Protein AF-A0A075MX26-F1 (afdb_monomer)

Organism: NCBI:txid1459636

Mean predicted aligned error: 3.66 Å

Nearest PDB structures (foldseek):
  8ccv-assembly1_B  TM=2.419E-01  e=9.059E-02  Escherichia coli
  3of4-assembly2_C-2  TM=2.433E-01  e=1.741E-01  Idiomarina loihiensis
  3x22-assembly1_B  TM=2.365E-01  e=1.839E-01  Escherichia coli K-12

Sequence (194 aa):
MPVLSDSYMGLFMPADIPSRITRFIAGQADFPYIKREETIGAFFIFGKDGGVHGDSEVGEARDLAKRTVEQAAKDIRMYASMPGRLDSAFTRENYTKRMLQIAVDSRGLKQEEINERVAGDPTILSDCFAQHVAFYKQEFYFEIFGPLKKYQLPPSLQQRMESRMILLGYNAKNARALPFANSLEAFFAWLKSH

pLDDT: mean 93.76, std 4.28, range [67.12, 98.12]

Structure (mmCIF, N/CA/C/O backbone):
data_AF-A0A075MX26-F1
#
_entry.id   AF-A0A075MX26-F1
#
loop_
_atom_site.group_PDB
_atom_site.id
_atom_site.type_symbol
_atom_site.label_atom_id
_atom_site.label_alt_id
_atom_site.label_comp_id
_atom_site.label_asym_id
_atom_site.label_entity_id
_atom_site.label_seq_id
_atom_site.pdbx_PDB_ins_code
_atom_site.Cartn_x
_atom_site.Cartn_y
_atom_site.Cartn_z
_atom_site.occupancy
_atom_site.B_iso_or_equiv
_atom_site.auth_seq_id
_atom_site.auth_comp_id
_atom_site.auth_asym_id
_atom_site.auth_atom_id
_atom_site.pdbx_PDB_model_num
ATOM 1 N N . MET A 1 1 ? -11.417 15.126 13.029 1.00 67.12 1 MET A N 1
ATOM 2 C CA . MET A 1 1 ? -10.625 15.221 11.783 1.00 67.12 1 MET A CA 1
ATOM 3 C C . MET A 1 1 ? -11.320 14.334 10.764 1.00 67.12 1 MET A C 1
ATOM 5 O O . MET A 1 1 ? -11.685 13.240 11.165 1.00 67.12 1 MET A O 1
ATOM 9 N N . PRO A 1 2 ? -11.599 14.786 9.528 1.00 82.19 2 PRO A N 1
ATOM 10 C CA . PRO A 1 2 ? -12.279 13.945 8.538 1.00 82.19 2 PRO A CA 1
ATOM 11 C C . PRO A 1 2 ? -11.562 12.604 8.332 1.00 82.19 2 PRO A C 1
ATOM 13 O O . PRO A 1 2 ? -10.329 12.588 8.275 1.00 82.19 2 PRO A O 1
ATOM 16 N N . VAL A 1 3 ? -12.310 11.509 8.145 1.00 80.38 3 VAL A N 1
ATOM 17 C CA . VAL A 1 3 ? -11.739 10.159 7.944 1.00 80.38 3 VAL A CA 1
ATOM 18 C C . VAL A 1 3 ? -10.726 10.149 6.796 1.00 80.38 3 VAL A C 1
ATOM 20 O O . VAL A 1 3 ? -9.671 9.531 6.903 1.00 80.38 3 VAL A O 1
ATOM 23 N N . LEU A 1 4 ? -11.000 10.900 5.722 1.00 82.38 4 LEU A N 1
ATOM 24 C CA . LEU A 1 4 ? -10.092 11.057 4.582 1.00 82.38 4 LEU A CA 1
ATOM 25 C C . LEU A 1 4 ? -8.725 11.631 4.987 1.00 82.38 4 LEU A C 1
ATOM 27 O O . LEU A 1 4 ? -7.697 11.095 4.589 1.00 82.38 4 LEU A O 1
ATOM 31 N N . SER A 1 5 ? -8.708 12.720 5.760 1.00 85.50 5 SER A N 1
ATOM 32 C CA . SER A 1 5 ? -7.459 13.333 6.238 1.00 85.50 5 SER A CA 1
ATOM 33 C C . SER A 1 5 ? -6.755 12.494 7.303 1.00 85.50 5 SER A C 1
ATOM 35 O O . SER A 1 5 ? -5.552 12.634 7.479 1.00 85.50 5 SER A O 1
ATOM 37 N N . ASP A 1 6 ? -7.498 11.612 7.973 1.00 89.25 6 ASP A N 1
ATOM 38 C CA . ASP A 1 6 ? -6.996 10.672 8.974 1.00 89.25 6 ASP A CA 1
ATOM 39 C C . ASP A 1 6 ? -6.783 9.260 8.392 1.00 89.25 6 ASP A C 1
ATOM 41 O O . ASP A 1 6 ? -6.941 8.238 9.066 1.00 89.25 6 ASP A O 1
ATOM 45 N N . SER A 1 7 ? -6.497 9.183 7.091 1.00 90.50 7 SER A N 1
ATOM 46 C CA . SER A 1 7 ? -6.230 7.929 6.391 1.00 90.50 7 SER A CA 1
ATOM 47 C C . SER A 1 7 ? -4.743 7.762 6.106 1.00 90.50 7 SER A C 1
ATOM 49 O O . SER A 1 7 ? -4.039 8.714 5.775 1.00 90.50 7 SER A O 1
ATOM 51 N N . TYR A 1 8 ? -4.257 6.528 6.194 1.00 93.38 8 TYR A N 1
ATOM 52 C CA . TYR A 1 8 ? -2.855 6.203 5.961 1.00 93.38 8 TYR A CA 1
ATOM 53 C C . TYR A 1 8 ? -2.710 4.912 5.167 1.00 93.38 8 TYR A C 1
ATOM 55 O O . TYR A 1 8 ? -3.283 3.889 5.534 1.00 93.38 8 TYR A O 1
ATOM 63 N N . MET A 1 9 ? -1.928 4.963 4.092 1.00 94.94 9 MET A N 1
ATOM 64 C CA . MET A 1 9 ? -1.631 3.819 3.236 1.00 94.94 9 MET A CA 1
ATOM 65 C C . MET A 1 9 ? -0.187 3.367 3.433 1.00 94.94 9 MET A C 1
ATOM 67 O O . MET A 1 9 ? 0.703 4.193 3.626 1.00 94.94 9 MET A O 1
ATOM 71 N N . GLY A 1 10 ? 0.051 2.066 3.300 1.00 96.31 10 GLY A N 1
ATOM 72 C CA . GLY A 1 10 ? 1.394 1.529 3.157 1.00 96.31 10 GLY A CA 1
ATOM 73 C C . GLY A 1 10 ? 1.425 0.179 2.448 1.00 96.31 10 GLY A C 1
ATOM 74 O O . GLY A 1 10 ? 0.390 -0.443 2.198 1.00 96.31 10 GLY A O 1
ATOM 75 N N . LEU A 1 11 ? 2.637 -0.291 2.160 1.00 97.00 11 LEU A N 1
ATOM 76 C CA . LEU A 1 11 ? 2.905 -1.692 1.856 1.00 97.00 11 LEU A CA 1
ATOM 77 C C . LEU A 1 11 ? 3.586 -2.317 3.072 1.00 97.00 11 LEU A C 1
ATOM 79 O O . LEU A 1 11 ? 4.524 -1.744 3.619 1.00 97.00 11 LEU A O 1
ATOM 83 N N . PHE A 1 12 ? 3.112 -3.484 3.493 1.00 95.25 12 PHE A N 1
ATOM 84 C CA . PHE A 1 12 ? 3.681 -4.229 4.621 1.00 95.25 12 PHE A CA 1
ATOM 85 C C . PHE A 1 12 ? 4.429 -5.490 4.176 1.00 95.25 12 PHE A C 1
ATOM 87 O O . PHE A 1 12 ? 5.122 -6.124 4.971 1.00 95.25 12 PHE A O 1
ATOM 94 N N . MET A 1 13 ? 4.300 -5.857 2.900 1.00 94.19 13 MET A N 1
ATOM 95 C CA . MET A 1 13 ? 5.010 -6.976 2.299 1.00 94.19 13 MET A CA 1
ATOM 96 C C . MET A 1 13 ? 5.422 -6.669 0.852 1.00 94.19 13 MET A C 1
ATOM 98 O O . MET A 1 13 ? 4.600 -6.117 0.114 1.00 94.19 13 MET A O 1
ATOM 102 N N . PRO A 1 14 ? 6.632 -7.086 0.428 1.00 94.94 14 PRO A N 1
ATOM 103 C CA . PRO A 1 14 ? 7.692 -7.668 1.266 1.00 94.94 14 PRO A CA 1
ATOM 104 C C . PRO A 1 14 ? 8.275 -6.633 2.253 1.00 94.94 14 PRO A C 1
ATOM 106 O O . PRO A 1 14 ? 8.190 -5.433 2.013 1.00 94.94 14 PRO A O 1
ATOM 109 N N . ALA A 1 15 ? 8.842 -7.073 3.382 1.00 92.94 15 ALA A N 1
ATOM 110 C CA . ALA A 1 15 ? 9.279 -6.164 4.457 1.00 92.94 15 ALA A CA 1
ATOM 111 C C . ALA A 1 15 ? 10.397 -5.192 4.028 1.00 92.94 15 ALA A C 1
ATOM 113 O O . ALA A 1 15 ? 10.507 -4.088 4.552 1.00 92.94 15 ALA A O 1
ATOM 114 N N . ASP A 1 16 ? 11.207 -5.581 3.044 1.00 94.69 16 ASP A N 1
ATOM 115 C CA . ASP A 1 16 ? 12.283 -4.768 2.482 1.00 94.69 16 ASP A CA 1
ATOM 116 C C . ASP A 1 16 ? 11.821 -3.865 1.324 1.00 94.69 16 ASP A C 1
ATOM 118 O O . ASP A 1 16 ? 12.657 -3.205 0.699 1.00 94.69 16 ASP A O 1
ATOM 122 N N . ILE A 1 17 ? 10.510 -3.778 1.046 1.00 95.44 17 ILE A N 1
ATOM 123 C CA . ILE A 1 17 ? 9.973 -2.983 -0.066 1.00 95.44 17 ILE A CA 1
ATOM 124 C C . ILE A 1 17 ? 10.417 -1.509 -0.066 1.00 95.44 17 ILE A C 1
ATOM 126 O O . ILE A 1 17 ? 10.761 -1.031 -1.153 1.00 95.44 17 ILE A O 1
ATOM 130 N N . PRO A 1 18 ? 10.539 -0.796 1.080 1.00 94.31 18 PRO A N 1
ATOM 131 C CA . PRO A 1 18 ? 11.016 0.586 1.072 1.00 94.31 18 PRO A CA 1
ATOM 132 C C . PRO A 1 18 ? 12.426 0.698 0.480 1.00 94.31 18 PRO A C 1
ATOM 134 O O . PRO A 1 18 ? 12.706 1.574 -0.336 1.00 94.31 18 PRO A O 1
ATOM 137 N N . SER A 1 19 ? 13.302 -0.251 0.826 1.00 95.06 19 SER A N 1
ATOM 138 C CA . SER A 1 19 ? 14.678 -0.301 0.323 1.00 95.06 19 SER A CA 1
ATOM 139 C C . SER A 1 19 ? 14.748 -0.663 -1.162 1.00 95.06 19 SER A C 1
ATOM 141 O O . SER A 1 19 ? 15.605 -0.165 -1.890 1.00 95.06 19 SER A O 1
ATOM 143 N N . ARG A 1 20 ? 13.832 -1.508 -1.651 1.00 96.50 20 ARG A N 1
ATOM 144 C CA . ARG A 1 20 ? 13.774 -1.863 -3.074 1.00 96.50 20 ARG A CA 1
ATOM 145 C C . ARG A 1 20 ? 13.340 -0.673 -3.921 1.00 96.50 20 ARG A C 1
ATOM 147 O O . ARG A 1 20 ? 13.946 -0.432 -4.962 1.00 96.50 20 ARG A O 1
ATOM 154 N N . ILE A 1 21 ? 12.354 0.095 -3.451 1.00 96.44 21 ILE A N 1
ATOM 155 C CA . ILE A 1 21 ? 11.885 1.318 -4.115 1.00 96.44 21 ILE A CA 1
ATOM 156 C C . ILE A 1 21 ? 13.026 2.334 -4.227 1.00 96.44 21 ILE A C 1
ATOM 158 O O . ILE A 1 21 ? 13.304 2.819 -5.323 1.00 96.44 21 ILE A O 1
ATOM 162 N N . THR A 1 22 ? 13.732 2.621 -3.129 1.00 94.75 22 THR A N 1
ATOM 163 C CA . THR A 1 22 ? 14.832 3.602 -3.147 1.00 94.75 22 THR A CA 1
ATOM 164 C C . THR A 1 22 ? 15.980 3.161 -4.055 1.00 94.75 22 THR A C 1
ATOM 166 O O . THR A 1 22 ? 16.462 3.958 -4.862 1.00 94.75 22 THR A O 1
ATOM 169 N N . ARG A 1 23 ? 16.370 1.880 -4.016 1.00 95.81 23 ARG A N 1
ATOM 170 C CA . ARG A 1 23 ? 17.388 1.315 -4.921 1.00 95.81 23 ARG A CA 1
ATOM 171 C C . ARG A 1 23 ? 16.968 1.368 -6.389 1.00 95.81 23 ARG A C 1
ATOM 173 O O . ARG A 1 23 ? 17.792 1.683 -7.244 1.00 95.81 23 ARG A O 1
ATOM 180 N N . PHE A 1 24 ? 15.705 1.076 -6.691 1.00 96.69 24 PHE A N 1
ATOM 181 C CA . PHE A 1 24 ? 15.176 1.144 -8.052 1.00 96.69 24 PHE A CA 1
ATOM 182 C C . PHE A 1 24 ? 15.222 2.574 -8.609 1.00 96.69 24 PHE A C 1
ATOM 184 O O . PHE A 1 24 ? 15.702 2.781 -9.728 1.00 96.69 24 PHE A O 1
ATOM 191 N N . ILE A 1 25 ? 14.802 3.563 -7.811 1.00 95.25 25 ILE A N 1
ATOM 192 C CA . ILE A 1 25 ? 14.877 4.987 -8.174 1.00 95.25 25 ILE A CA 1
ATOM 193 C C . ILE A 1 25 ? 16.331 5.409 -8.413 1.00 95.25 25 ILE A C 1
ATOM 195 O O . ILE A 1 25 ? 16.623 6.064 -9.410 1.00 95.25 25 ILE A O 1
ATOM 199 N N . ALA A 1 26 ? 17.257 4.962 -7.560 1.00 94.19 26 ALA A N 1
ATOM 200 C CA . ALA A 1 26 ? 18.689 5.234 -7.686 1.00 94.19 26 ALA A CA 1
ATOM 201 C C . ALA A 1 26 ? 19.378 4.514 -8.867 1.00 94.19 26 ALA A C 1
ATOM 203 O O . ALA A 1 26 ? 20.591 4.638 -9.030 1.00 94.19 26 ALA A O 1
ATOM 204 N N . GLY A 1 27 ? 18.647 3.731 -9.672 1.00 95.31 27 GLY A N 1
ATOM 205 C CA . GLY A 1 27 ? 19.211 2.974 -10.796 1.00 95.31 27 GLY A CA 1
ATOM 206 C C . GLY A 1 27 ? 20.040 1.754 -10.377 1.00 95.31 27 GLY A C 1
ATOM 207 O O . GLY A 1 27 ? 20.786 1.213 -11.183 1.00 95.31 27 GLY A O 1
ATOM 208 N N . GLN A 1 28 ? 19.915 1.311 -9.124 1.00 96.62 28 GLN A N 1
ATOM 209 C CA . GLN A 1 28 ? 20.636 0.161 -8.558 1.00 96.62 28 GLN A CA 1
ATOM 210 C C . GLN A 1 28 ? 19.839 -1.151 -8.644 1.00 96.62 28 GLN A C 1
ATOM 212 O O . GLN A 1 28 ? 20.279 -2.190 -8.142 1.00 96.62 28 GLN A O 1
ATOM 217 N N . ALA A 1 29 ? 18.636 -1.088 -9.209 1.00 95.31 29 ALA A N 1
ATOM 218 C CA . ALA A 1 29 ? 17.770 -2.218 -9.496 1.00 95.31 29 ALA A CA 1
ATOM 219 C C . ALA A 1 29 ? 16.932 -1.914 -10.743 1.00 95.31 29 ALA A C 1
ATOM 221 O O . ALA A 1 29 ? 16.677 -0.747 -11.070 1.00 95.31 29 ALA A O 1
ATOM 222 N N . ASP A 1 30 ? 16.474 -2.976 -11.396 1.00 95.62 30 ASP A N 1
ATOM 223 C CA . ASP A 1 30 ? 15.596 -2.916 -12.557 1.00 95.62 30 ASP A CA 1
ATOM 224 C C . ASP A 1 30 ? 14.199 -3.432 -12.237 1.00 95.62 30 ASP A C 1
ATOM 226 O O . ASP A 1 30 ? 13.982 -4.173 -11.279 1.00 95.62 30 ASP A O 1
ATOM 230 N N . PHE A 1 31 ? 13.240 -2.997 -13.045 1.00 94.06 31 PHE A N 1
ATOM 231 C CA . PHE A 1 31 ? 11.880 -3.487 -12.998 1.00 94.06 31 PHE A CA 1
ATOM 232 C C . PHE A 1 31 ? 11.777 -4.829 -13.752 1.00 94.06 31 PHE A C 1
ATOM 234 O O . PHE A 1 31 ? 12.322 -4.944 -14.852 1.00 94.06 31 PHE A O 1
ATOM 241 N N . PRO A 1 32 ? 11.047 -5.823 -13.216 1.00 95.00 32 PRO A N 1
ATOM 242 C CA . PRO A 1 32 ? 10.406 -5.830 -11.900 1.00 95.00 32 PRO A CA 1
ATOM 243 C C . PRO A 1 32 ? 11.413 -6.110 -10.767 1.00 95.00 32 PRO A C 1
ATOM 245 O O . PRO A 1 32 ? 12.195 -7.055 -10.827 1.00 95.00 32 PRO A O 1
ATOM 248 N N . TYR A 1 33 ? 11.345 -5.331 -9.683 1.00 95.38 33 TYR A N 1
ATOM 249 C CA . TYR A 1 33 ? 12.168 -5.527 -8.473 1.00 95.38 33 TYR A CA 1
ATOM 250 C C . TYR A 1 33 ? 11.442 -6.327 -7.369 1.00 95.38 33 TYR A C 1
ATOM 252 O O . TYR A 1 33 ? 11.978 -6.541 -6.278 1.00 95.38 33 TYR A O 1
ATOM 260 N N . ILE A 1 34 ? 10.219 -6.784 -7.648 1.00 96.88 34 ILE A N 1
ATOM 261 C CA . ILE A 1 34 ? 9.470 -7.773 -6.864 1.00 96.88 34 ILE A CA 1
ATOM 262 C C . ILE A 1 34 ? 9.298 -9.005 -7.755 1.00 96.88 34 ILE A C 1
ATOM 264 O O . ILE A 1 34 ? 8.938 -8.881 -8.929 1.00 96.88 34 ILE A O 1
ATOM 268 N N . LYS A 1 35 ? 9.585 -10.194 -7.233 1.00 96.69 35 LYS A N 1
ATOM 269 C CA . LYS A 1 35 ? 9.491 -11.445 -7.991 1.00 96.69 35 LYS A CA 1
ATOM 270 C C . LYS A 1 35 ? 8.051 -11.936 -8.070 1.00 96.69 35 LYS A C 1
ATOM 272 O O . LYS A 1 35 ? 7.226 -11.631 -7.213 1.00 96.69 35 LYS A O 1
ATOM 277 N N . ARG A 1 36 ? 7.752 -12.742 -9.088 1.00 96.38 36 ARG A N 1
ATOM 278 C CA . ARG A 1 36 ? 6.399 -13.244 -9.375 1.00 96.38 36 ARG A CA 1
ATOM 279 C C . ARG A 1 36 ? 5.771 -13.988 -8.194 1.00 96.38 36 ARG A C 1
ATOM 281 O O . ARG A 1 36 ? 4.575 -13.867 -7.952 1.00 96.38 36 ARG A O 1
ATOM 288 N N . GLU A 1 37 ? 6.570 -14.790 -7.509 1.00 94.94 37 GLU A N 1
ATOM 289 C CA . GLU A 1 37 ? 6.180 -15.638 -6.386 1.00 94.94 37 GLU A CA 1
ATOM 290 C C . GLU A 1 37 ? 6.013 -14.873 -5.065 1.00 94.94 37 GLU A C 1
ATOM 292 O O . GLU A 1 37 ? 5.455 -15.415 -4.112 1.00 94.94 37 GLU A O 1
ATOM 297 N N . GLU A 1 38 ? 6.474 -13.621 -4.992 1.00 96.19 38 GLU A N 1
ATOM 298 C CA . GLU A 1 38 ? 6.350 -12.818 -3.781 1.00 96.19 38 GLU A CA 1
ATOM 299 C C . GLU A 1 38 ? 4.908 -12.319 -3.605 1.00 96.19 38 GLU A C 1
ATOM 301 O O . GLU A 1 38 ? 4.272 -11.786 -4.522 1.00 96.19 38 GLU A O 1
ATOM 306 N N . THR A 1 39 ? 4.389 -12.480 -2.386 1.00 95.69 39 THR A N 1
ATOM 307 C CA . THR A 1 39 ? 3.128 -11.859 -1.974 1.00 95.69 39 THR A CA 1
ATOM 308 C C . THR A 1 39 ? 3.381 -10.391 -1.657 1.00 95.69 39 THR A C 1
ATOM 310 O O . THR A 1 39 ? 4.219 -10.077 -0.810 1.00 95.69 39 THR A O 1
ATOM 313 N N . ILE A 1 40 ? 2.635 -9.500 -2.305 1.00 97.06 40 ILE A N 1
ATOM 314 C CA . ILE A 1 40 ? 2.595 -8.082 -1.967 1.00 97.06 40 ILE A CA 1
ATOM 315 C C . ILE A 1 40 ? 1.358 -7.815 -1.111 1.00 97.06 40 ILE A C 1
ATOM 317 O O . ILE A 1 40 ? 0.256 -8.274 -1.421 1.00 97.06 40 ILE A O 1
ATOM 321 N N . GLY A 1 41 ? 1.559 -7.089 -0.019 1.00 97.25 41 GLY A N 1
ATOM 322 C CA . GLY A 1 41 ? 0.510 -6.736 0.926 1.00 97.25 41 GLY A CA 1
ATOM 323 C C . GLY A 1 41 ? 0.412 -5.225 1.040 1.00 97.25 41 GLY A C 1
ATOM 324 O O . GLY A 1 41 ? 1.363 -4.582 1.488 1.00 97.25 41 GLY A O 1
ATOM 325 N N . ALA A 1 42 ? -0.733 -4.669 0.653 1.00 97.88 42 ALA A N 1
ATOM 326 C CA . ALA A 1 42 ? -1.074 -3.263 0.827 1.00 97.88 42 ALA A CA 1
ATOM 327 C C . ALA A 1 42 ? -2.078 -3.094 1.965 1.00 97.88 42 ALA A C 1
ATOM 329 O O . ALA A 1 42 ? -2.953 -3.938 2.162 1.00 97.88 42 ALA A O 1
ATOM 330 N N . PHE A 1 43 ? -1.983 -1.989 2.694 1.00 97.44 43 PHE A N 1
ATOM 331 C CA . PHE A 1 43 ? -2.956 -1.633 3.716 1.00 97.44 43 PHE A CA 1
ATOM 332 C C . PHE A 1 43 ? -3.389 -0.178 3.579 1.00 97.44 43 PHE A C 1
ATOM 334 O O . PHE A 1 43 ? -2.612 0.682 3.166 1.00 97.44 43 PHE A O 1
ATOM 341 N N . PHE A 1 44 ? -4.619 0.091 4.004 1.00 97.06 44 PHE A N 1
ATOM 342 C CA . PHE A 1 44 ? -5.144 1.424 4.256 1.00 97.06 44 PHE A CA 1
ATOM 343 C C . PHE A 1 44 ? -5.781 1.414 5.639 1.00 97.06 44 PHE A C 1
ATOM 345 O O . PHE A 1 44 ? -6.678 0.614 5.895 1.00 97.06 44 PHE A O 1
ATOM 352 N N . ILE A 1 45 ? -5.310 2.275 6.529 1.00 96.44 45 ILE A N 1
ATOM 353 C CA . ILE A 1 45 ? -5.906 2.523 7.838 1.00 96.44 45 ILE A CA 1
ATOM 354 C C . ILE A 1 45 ? -6.772 3.769 7.709 1.00 96.44 45 ILE A C 1
ATOM 356 O O . ILE A 1 45 ? -6.283 4.803 7.262 1.00 96.44 45 ILE A O 1
ATOM 360 N N . PHE A 1 46 ? -8.027 3.670 8.131 1.00 96.62 46 PHE A N 1
ATOM 361 C CA . PHE A 1 46 ? -8.952 4.791 8.266 1.00 96.62 46 PHE A CA 1
ATOM 362 C C . PHE A 1 46 ? -9.118 5.116 9.753 1.00 96.62 46 PHE A C 1
ATOM 364 O O . PHE A 1 46 ? -9.292 4.198 10.566 1.00 96.62 46 PHE A O 1
ATOM 371 N N . GLY A 1 47 ? -9.055 6.403 10.102 1.00 93.44 47 GLY A N 1
ATOM 372 C CA . GLY A 1 47 ? -9.085 6.854 11.494 1.00 93.44 47 GLY A CA 1
ATOM 373 C C . GLY A 1 47 ? -7.752 6.628 12.217 1.00 93.44 47 GLY A C 1
ATOM 374 O O . GLY A 1 47 ? -7.740 6.164 13.357 1.00 93.44 47 GLY A O 1
ATOM 375 N N . LYS A 1 48 ? -6.615 6.826 11.537 1.00 89.56 48 LYS A N 1
ATOM 376 C CA . LYS A 1 48 ? -5.275 6.501 12.050 1.00 89.56 48 LYS A CA 1
ATOM 377 C C . LYS A 1 48 ? -5.003 7.124 13.421 1.00 89.56 48 LYS A C 1
ATOM 379 O O . LYS A 1 48 ? -4.503 6.414 14.296 1.00 89.56 48 LYS A O 1
ATO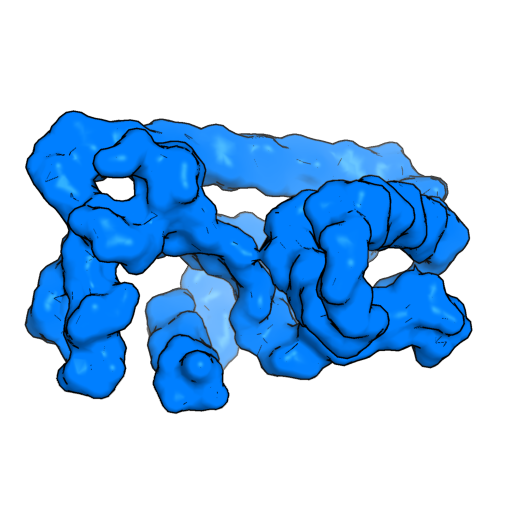M 384 N N . ASP A 1 49 ? -5.326 8.389 13.613 1.00 89.12 49 ASP A N 1
ATOM 385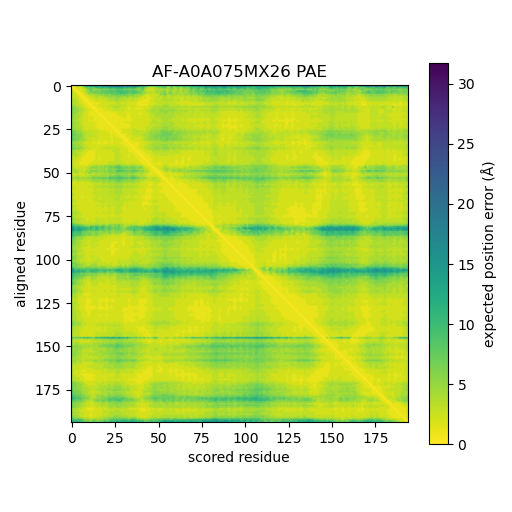 C CA . ASP A 1 49 ? -5.068 9.128 14.843 1.00 89.12 49 ASP A CA 1
ATOM 386 C C . ASP A 1 49 ? -6.327 9.199 15.719 1.00 89.12 49 ASP A C 1
ATOM 388 O O . ASP A 1 49 ? -6.236 9.029 16.936 1.00 89.12 49 ASP A O 1
ATOM 392 N N . GLY A 1 50 ? -7.499 9.405 15.110 1.00 87.62 50 GLY A N 1
ATOM 393 C CA . GLY A 1 50 ? -8.766 9.652 15.803 1.00 87.62 50 GLY A CA 1
ATOM 394 C C . GLY A 1 50 ? -9.679 8.440 15.996 1.00 87.62 50 GLY A C 1
ATOM 395 O O . GLY A 1 50 ? -10.632 8.542 16.759 1.00 87.62 50 GLY A O 1
ATOM 396 N N . GLY A 1 51 ? -9.401 7.309 15.345 1.00 92.44 51 GLY A N 1
ATOM 397 C CA . GLY A 1 51 ? -10.339 6.187 15.255 1.00 92.44 51 GLY A CA 1
ATOM 398 C C . GLY A 1 51 ? -11.503 6.461 14.293 1.00 92.44 51 GLY A C 1
ATOM 399 O O . GLY A 1 51 ? -11.576 7.506 13.655 1.00 92.44 51 GLY A O 1
ATOM 400 N N . VAL A 1 52 ? -12.393 5.479 14.154 1.00 94.81 52 VAL A N 1
ATOM 401 C CA . VAL A 1 52 ? -13.641 5.558 13.384 1.00 94.81 52 VAL A CA 1
ATOM 402 C C . VAL A 1 52 ? -14.795 5.212 14.321 1.00 94.81 52 VAL A C 1
ATOM 404 O O . VAL A 1 52 ? -14.889 4.087 14.827 1.00 94.81 52 VAL A O 1
ATOM 407 N N . HIS A 1 53 ? -15.680 6.176 14.551 1.00 93.81 53 HIS A N 1
ATOM 408 C CA . HIS A 1 53 ? -16.715 6.128 15.572 1.00 93.81 53 HIS A CA 1
ATOM 409 C C . HIS A 1 53 ? -18.103 6.473 15.014 1.00 93.81 53 HIS A C 1
ATOM 411 O O . HIS A 1 53 ? -18.319 7.488 14.358 1.00 93.81 53 HIS A O 1
ATOM 417 N N . GLY A 1 54 ? -19.086 5.631 15.344 1.00 93.00 54 GLY A N 1
ATOM 418 C CA . GLY A 1 54 ? -20.475 5.816 14.919 1.00 93.00 54 GLY A CA 1
ATOM 419 C C . GLY A 1 54 ? -20.720 5.518 13.436 1.00 93.00 54 GLY A C 1
ATOM 420 O O . GLY A 1 54 ? -19.800 5.338 12.641 1.00 93.00 54 GLY A O 1
ATOM 421 N N . ASP A 1 55 ? -21.996 5.446 13.059 1.00 94.38 55 ASP A N 1
ATOM 422 C CA . ASP A 1 55 ? -22.395 4.955 11.733 1.00 94.38 55 ASP A CA 1
ATOM 423 C C . ASP A 1 55 ? -21.972 5.884 10.585 1.00 94.38 55 ASP A C 1
ATOM 425 O O . ASP A 1 55 ? -21.681 5.406 9.489 1.00 94.38 55 ASP A O 1
ATOM 429 N N . SER A 1 56 ? -21.888 7.196 10.836 1.00 93.81 56 SER A N 1
ATOM 430 C CA . SER A 1 56 ? -21.474 8.181 9.826 1.00 93.81 56 SER A CA 1
ATOM 431 C C . SER A 1 56 ? -20.020 7.978 9.401 1.00 93.81 56 SER A C 1
ATOM 433 O O . SER A 1 56 ? -19.749 7.803 8.215 1.00 93.81 56 SER A O 1
ATOM 435 N N . GLU A 1 57 ? -19.084 7.932 10.355 1.00 95.50 57 GLU A N 1
ATOM 436 C CA . GLU A 1 57 ? -17.658 7.756 10.046 1.00 95.50 57 GLU A CA 1
ATOM 437 C C . GLU A 1 57 ? -17.380 6.363 9.462 1.00 95.50 57 GLU A C 1
ATOM 439 O O . GLU A 1 57 ? -16.553 6.213 8.562 1.00 95.50 57 GLU A O 1
ATOM 444 N N . VAL A 1 58 ? -18.120 5.339 9.909 1.00 96.88 58 VAL A N 1
ATOM 445 C CA . VAL A 1 58 ? -18.065 3.994 9.313 1.00 96.88 58 VAL A CA 1
ATOM 446 C C . VAL A 1 58 ? -18.531 4.011 7.856 1.00 96.88 58 VAL A C 1
ATOM 448 O O . VAL A 1 58 ? -17.916 3.357 7.010 1.00 96.88 58 VAL A O 1
ATOM 451 N N . GLY A 1 59 ? -19.600 4.749 7.548 1.00 96.50 59 GLY A N 1
ATOM 452 C CA . GLY A 1 59 ? -20.073 4.959 6.181 1.00 96.50 59 GLY A CA 1
ATOM 453 C C . GLY A 1 59 ? -19.011 5.630 5.310 1.00 96.50 59 GLY A C 1
ATOM 454 O O . GLY A 1 59 ? -18.655 5.102 4.257 1.00 96.50 59 GLY A O 1
ATOM 455 N N . GLU A 1 60 ? -18.424 6.726 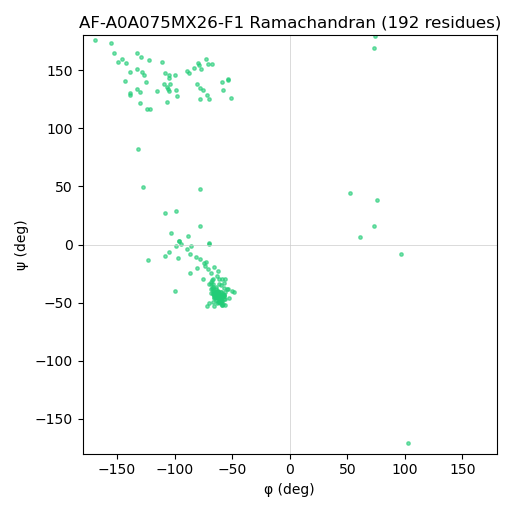5.795 1.00 95.62 60 GLU A N 1
ATOM 456 C CA . GLU A 1 60 ? -17.352 7.446 5.098 1.00 95.62 60 GLU A CA 1
ATOM 457 C C . GLU A 1 60 ? -16.127 6.561 4.829 1.00 95.62 60 GLU A C 1
ATOM 459 O O . GLU A 1 60 ? -15.608 6.540 3.709 1.00 95.62 60 GLU A O 1
ATOM 464 N N . ALA A 1 61 ? -15.682 5.790 5.826 1.00 96.88 61 ALA A N 1
ATOM 465 C CA . ALA A 1 61 ? -14.561 4.863 5.691 1.00 96.88 61 ALA A CA 1
ATOM 466 C C . ALA A 1 61 ? -14.844 3.764 4.653 1.00 96.88 61 ALA A C 1
ATOM 468 O O . ALA A 1 61 ? -13.970 3.424 3.853 1.00 96.88 61 ALA A O 1
ATOM 469 N N . ARG A 1 62 ? -16.070 3.223 4.617 1.00 97.25 62 ARG A N 1
ATOM 470 C CA . ARG A 1 62 ? -16.483 2.224 3.614 1.00 97.25 62 ARG A CA 1
ATOM 471 C C . ARG A 1 62 ? -16.512 2.799 2.206 1.00 97.25 62 ARG A C 1
ATOM 473 O O . ARG A 1 62 ? -16.031 2.148 1.279 1.00 97.25 62 ARG A O 1
ATOM 480 N N . ASP A 1 63 ? -17.036 4.006 2.047 1.00 96.81 63 ASP A N 1
ATOM 481 C CA . ASP A 1 63 ? -17.084 4.683 0.754 1.00 96.81 63 ASP A CA 1
ATOM 482 C C . ASP A 1 63 ? -15.680 5.007 0.238 1.00 96.81 63 ASP A C 1
ATOM 484 O O . ASP A 1 63 ? -15.391 4.822 -0.948 1.00 96.81 63 ASP A O 1
ATOM 488 N N . LEU A 1 64 ? -14.784 5.446 1.128 1.00 95.88 64 LEU A N 1
ATOM 489 C CA . LEU A 1 64 ? -13.370 5.630 0.808 1.00 95.88 64 LEU A CA 1
ATOM 490 C C . LEU A 1 64 ? -12.722 4.314 0.389 1.00 95.88 64 LEU A C 1
ATOM 492 O O . LEU A 1 64 ? -12.118 4.259 -0.679 1.00 95.88 64 LEU A O 1
ATOM 496 N N . ALA A 1 65 ? -12.904 3.247 1.166 1.00 97.38 65 ALA A N 1
ATOM 497 C CA . ALA A 1 65 ? -12.371 1.933 0.833 1.00 97.38 65 ALA A CA 1
ATOM 498 C C . ALA A 1 65 ? -12.868 1.439 -0.533 1.00 97.38 65 ALA A C 1
ATOM 500 O O . ALA A 1 65 ? -12.071 0.964 -1.340 1.00 97.38 65 ALA A O 1
ATOM 501 N N . LYS A 1 66 ? -14.161 1.603 -0.838 1.00 97.81 66 LYS A N 1
ATOM 502 C CA . LYS A 1 66 ? -14.731 1.229 -2.138 1.00 97.81 66 LYS A CA 1
ATOM 503 C C . LYS A 1 66 ? -14.067 1.992 -3.285 1.00 97.81 66 LYS A C 1
ATOM 505 O O . LYS A 1 66 ? -13.625 1.364 -4.246 1.00 97.81 66 LYS A O 1
ATOM 510 N N . ARG A 1 67 ? -13.933 3.317 -3.162 1.00 97.00 67 ARG A N 1
ATOM 511 C CA . ARG A 1 67 ? -13.236 4.143 -4.164 1.00 97.00 67 ARG A CA 1
ATOM 512 C C . ARG A 1 67 ? -11.778 3.720 -4.338 1.00 97.00 67 ARG A C 1
ATOM 514 O O . ARG A 1 67 ? -11.309 3.637 -5.468 1.00 97.00 67 ARG A O 1
ATOM 521 N N . THR A 1 68 ? -11.083 3.403 -3.247 1.00 96.25 68 THR A N 1
ATOM 522 C CA . THR A 1 68 ? -9.703 2.899 -3.283 1.00 96.25 68 THR A CA 1
ATOM 523 C C . THR A 1 68 ? -9.595 1.597 -4.076 1.00 96.25 68 THR A C 1
ATOM 525 O O . THR A 1 68 ? -8.723 1.475 -4.934 1.00 96.25 68 THR A O 1
ATOM 528 N N . VAL A 1 69 ? -10.501 0.638 -3.850 1.00 98.00 69 VAL A N 1
ATOM 529 C CA . VAL A 1 69 ? -10.525 -0.632 -4.598 1.00 98.00 69 VAL A CA 1
ATOM 530 C C . VAL A 1 69 ? -10.815 -0.400 -6.082 1.00 98.00 69 VAL A C 1
ATOM 532 O O . VAL A 1 69 ? -10.145 -0.973 -6.943 1.00 98.00 69 VAL A O 1
ATOM 535 N N . GLU A 1 70 ? -11.794 0.449 -6.398 1.00 98.12 70 GLU A N 1
ATOM 536 C CA . GLU A 1 70 ? -12.148 0.793 -7.780 1.00 98.12 70 GLU A CA 1
ATOM 537 C C . GLU A 1 70 ? -10.978 1.450 -8.520 1.00 98.12 70 GLU A C 1
ATOM 539 O O . GLU A 1 70 ? -10.698 1.096 -9.671 1.00 98.12 70 GLU A O 1
ATOM 544 N N . GLN A 1 71 ? -10.272 2.361 -7.847 1.00 97.31 71 GLN A N 1
ATOM 545 C CA . GLN A 1 71 ? -9.104 3.047 -8.383 1.00 97.31 71 GLN A CA 1
ATOM 546 C C . GLN A 1 71 ? -7.940 2.072 -8.609 1.00 97.31 71 GLN A C 1
ATOM 548 O O . GLN A 1 71 ? -7.442 1.989 -9.729 1.00 97.31 71 GLN A O 1
ATOM 553 N N . ALA A 1 72 ? -7.594 1.236 -7.625 1.00 97.44 72 ALA A N 1
ATOM 554 C CA . ALA A 1 72 ? -6.550 0.220 -7.782 1.00 97.44 72 ALA A CA 1
ATOM 555 C C . ALA A 1 72 ? -6.847 -0.733 -8.955 1.00 97.44 72 ALA A C 1
ATOM 557 O O . ALA A 1 72 ? -5.983 -1.006 -9.789 1.00 97.44 72 ALA A O 1
ATOM 558 N N . ALA A 1 73 ? -8.096 -1.194 -9.081 1.00 97.88 73 ALA A N 1
ATOM 559 C CA . ALA A 1 73 ? -8.509 -2.050 -10.188 1.00 97.88 73 ALA A CA 1
ATOM 560 C C . ALA A 1 73 ? -8.412 -1.343 -11.551 1.00 97.88 73 ALA A C 1
ATOM 562 O O . ALA A 1 73 ? -8.085 -1.973 -12.561 1.00 97.88 73 ALA A O 1
ATOM 563 N N . LYS A 1 74 ? -8.716 -0.041 -11.603 1.00 97.75 74 LYS A N 1
ATOM 564 C CA . LYS A 1 74 ? -8.565 0.781 -12.808 1.00 97.75 74 LYS A CA 1
ATOM 565 C C . LYS A 1 74 ? -7.095 0.924 -13.199 1.00 97.75 74 LYS A C 1
ATOM 567 O O . LYS A 1 74 ? -6.784 0.732 -14.373 1.00 97.75 74 LYS A O 1
ATOM 572 N N . ASP A 1 75 ? -6.217 1.190 -12.240 1.00 96.69 75 ASP A N 1
ATOM 573 C CA . ASP A 1 75 ? -4.785 1.376 -12.486 1.00 96.69 75 ASP A CA 1
ATOM 574 C C . ASP A 1 75 ? -4.122 0.078 -12.953 1.00 96.69 75 ASP A C 1
ATOM 576 O O . ASP A 1 75 ? -3.411 0.076 -13.957 1.00 96.69 75 ASP A O 1
ATOM 580 N N . ILE A 1 76 ? -4.457 -1.059 -12.332 1.00 97.38 76 ILE A N 1
ATOM 581 C CA . ILE A 1 76 ? -4.000 -2.386 -12.777 1.00 97.38 76 ILE A CA 1
ATOM 582 C C . ILE A 1 76 ? -4.403 -2.643 -14.234 1.00 97.38 76 ILE A C 1
ATOM 584 O O . ILE A 1 76 ? -3.573 -3.056 -15.046 1.00 97.38 76 ILE A O 1
ATOM 588 N N . ARG A 1 77 ? -5.666 -2.373 -14.601 1.00 96.69 77 ARG A N 1
ATOM 589 C CA . ARG A 1 77 ? -6.135 -2.534 -15.989 1.00 96.69 77 ARG A CA 1
ATOM 590 C C . ARG A 1 77 ? -5.410 -1.600 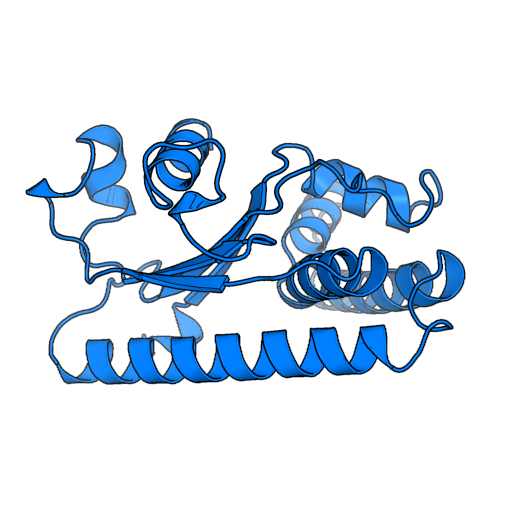-16.952 1.00 96.69 77 ARG A C 1
ATOM 592 O O . ARG A 1 77 ? -5.055 -2.027 -18.049 1.00 96.69 77 ARG A O 1
ATOM 599 N N . MET A 1 78 ? -5.182 -0.350 -16.550 1.00 95.44 78 MET A N 1
ATOM 600 C CA . MET A 1 78 ? -4.438 0.621 -17.349 1.00 95.44 78 MET A CA 1
ATOM 601 C C . MET A 1 78 ? -3.027 0.101 -17.645 1.00 95.44 78 MET A C 1
ATOM 603 O O . MET A 1 78 ? -2.652 0.018 -18.815 1.00 95.44 78 MET A O 1
ATOM 607 N N . TYR A 1 79 ? -2.278 -0.311 -16.619 1.00 95.62 79 TYR A N 1
ATOM 608 C CA . TYR A 1 79 ? -0.932 -0.859 -16.785 1.00 95.62 79 TYR A CA 1
ATOM 609 C C . TYR A 1 79 ? -0.925 -2.136 -17.634 1.00 95.62 79 TYR A C 1
ATOM 611 O O . TYR A 1 79 ? -0.137 -2.246 -18.570 1.00 95.62 79 TYR A O 1
ATOM 619 N N . ALA A 1 80 ? -1.855 -3.064 -17.390 1.00 93.88 80 ALA A N 1
ATOM 620 C CA . ALA A 1 80 ? -1.961 -4.302 -18.164 1.00 93.88 80 ALA A CA 1
ATOM 621 C C . ALA A 1 80 ? -2.254 -4.054 -19.658 1.00 93.88 80 ALA A C 1
ATOM 623 O O . ALA A 1 80 ? -1.837 -4.841 -20.508 1.00 93.88 80 ALA A O 1
ATOM 624 N N . SER A 1 81 ? -2.955 -2.961 -19.986 1.00 93.38 81 SER A N 1
ATOM 625 C CA . SER A 1 81 ? -3.275 -2.570 -21.366 1.00 93.38 81 SER A CA 1
ATOM 626 C C . SER A 1 81 ? -2.145 -1.832 -22.097 1.00 93.38 81 SER A C 1
ATOM 628 O O . SER A 1 81 ? -2.225 -1.651 -23.310 1.00 93.38 81 SER A O 1
ATOM 630 N N . MET A 1 82 ? -1.090 -1.411 -21.389 1.00 91.75 82 MET A N 1
ATOM 631 C CA . MET A 1 82 ? 0.003 -0.606 -21.942 1.00 91.75 82 MET A CA 1
ATOM 632 C C . MET A 1 82 ? 1.370 -1.192 -21.550 1.00 91.75 82 MET A C 1
ATOM 634 O O . MET A 1 82 ? 2.000 -0.690 -20.622 1.00 91.75 82 MET A O 1
ATOM 638 N N . PRO A 1 83 ? 1.881 -2.214 -22.264 1.00 79.50 83 PRO A N 1
ATOM 639 C CA . PRO A 1 83 ? 3.142 -2.876 -21.909 1.00 79.50 83 PRO A CA 1
ATOM 640 C C . PRO A 1 83 ? 4.355 -1.937 -21.821 1.00 79.50 83 PRO A C 1
ATOM 642 O O . PRO A 1 83 ? 5.205 -2.131 -20.963 1.00 79.50 83 PRO A O 1
ATOM 645 N N . GLY A 1 84 ? 4.405 -0.876 -22.637 1.00 82.69 84 GLY A N 1
ATOM 646 C CA . GLY A 1 84 ? 5.456 0.156 -22.562 1.00 82.69 84 GLY A CA 1
ATOM 647 C C . GLY A 1 84 ? 5.387 1.057 -21.320 1.00 82.69 84 GLY A C 1
ATOM 648 O O . GLY A 1 84 ? 6.161 1.996 -21.200 1.00 82.69 84 GLY A O 1
ATOM 649 N N . ARG A 1 85 ? 4.429 0.821 -20.414 1.00 87.38 85 ARG A N 1
ATOM 650 C CA . ARG A 1 85 ? 4.349 1.445 -19.085 1.00 87.38 85 ARG A CA 1
ATOM 651 C C . ARG A 1 85 ? 4.792 0.505 -17.960 1.00 87.38 85 ARG A C 1
ATOM 653 O O . ARG A 1 85 ? 4.567 0.802 -16.792 1.00 87.38 85 ARG A O 1
ATOM 660 N N . LEU A 1 86 ? 5.366 -0.642 -18.316 1.00 88.75 86 LEU A N 1
ATOM 661 C CA . LEU A 1 86 ? 5.812 -1.693 -17.406 1.00 88.75 86 LEU A CA 1
ATOM 662 C C . LEU A 1 86 ? 7.273 -2.064 -17.698 1.00 88.75 86 LEU A C 1
ATOM 664 O O . LEU A 1 86 ? 7.618 -3.235 -17.856 1.00 88.75 86 LEU A O 1
ATOM 668 N N . ASP A 1 87 ? 8.128 -1.048 -17.785 1.00 92.81 87 ASP A N 1
ATOM 669 C CA . ASP A 1 87 ? 9.573 -1.193 -17.942 1.00 92.81 87 ASP A CA 1
ATOM 670 C C . ASP A 1 87 ? 10.343 -0.284 -16.971 1.00 92.81 87 ASP A C 1
ATOM 672 O O . ASP A 1 87 ? 9.791 0.639 -16.363 1.00 92.81 87 ASP A O 1
ATOM 676 N N . SER A 1 88 ? 11.642 -0.559 -16.816 1.00 94.9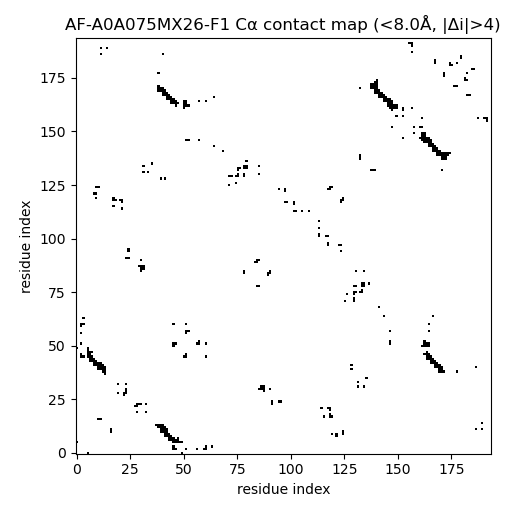4 88 SER A N 1
ATOM 677 C CA . SER A 1 88 ? 12.516 0.200 -15.919 1.00 94.94 88 SER A CA 1
ATOM 678 C C . SER A 1 88 ? 12.543 1.696 -16.231 1.00 94.94 88 SER A C 1
ATOM 680 O O . SER A 1 88 ? 12.652 2.491 -15.303 1.00 94.94 88 SER A O 1
ATOM 682 N N . ALA A 1 89 ? 12.500 2.098 -17.503 1.00 94.56 89 ALA A N 1
ATOM 683 C CA . ALA A 1 89 ? 12.648 3.498 -17.883 1.00 94.56 89 ALA A CA 1
ATOM 684 C C . ALA A 1 89 ? 11.399 4.292 -17.490 1.00 94.56 89 ALA A C 1
ATOM 686 O O . ALA A 1 89 ? 11.505 5.267 -16.744 1.00 94.56 89 ALA A O 1
ATOM 687 N N . PHE A 1 90 ? 10.222 3.823 -17.907 1.00 94.25 90 PHE A N 1
ATOM 688 C CA . PHE A 1 90 ? 8.949 4.472 -17.618 1.00 94.25 90 PHE A CA 1
ATOM 689 C C . PHE A 1 90 ? 8.656 4.519 -16.114 1.00 94.25 90 PHE A C 1
ATOM 691 O O . PHE A 1 90 ? 8.345 5.579 -15.563 1.00 94.25 90 PHE A O 1
ATOM 698 N N . THR A 1 91 ? 8.790 3.384 -15.420 1.00 94.75 91 THR A N 1
ATOM 699 C CA . THR A 1 91 ? 8.482 3.309 -13.985 1.00 94.75 91 THR A CA 1
ATOM 700 C C . THR A 1 91 ? 9.429 4.188 -13.169 1.00 94.75 91 THR A C 1
ATOM 702 O O . THR A 1 91 ? 8.991 4.924 -12.281 1.00 94.75 91 THR A O 1
ATOM 705 N N . ARG A 1 92 ? 10.728 4.185 -13.500 1.00 96.00 92 ARG A N 1
ATOM 706 C CA . ARG A 1 92 ? 11.724 5.013 -12.806 1.00 96.00 92 ARG A CA 1
ATOM 707 C C . ARG A 1 92 ? 11.517 6.495 -13.067 1.00 96.00 92 ARG A C 1
ATOM 709 O O . ARG A 1 92 ? 11.687 7.286 -12.142 1.00 96.00 92 ARG A O 1
ATOM 716 N N . GLU A 1 93 ? 11.130 6.878 -14.282 1.00 95.56 93 GLU A N 1
ATOM 717 C CA . GLU A 1 93 ? 10.816 8.269 -14.608 1.00 95.56 93 GLU A CA 1
ATOM 718 C C . GLU A 1 93 ? 9.660 8.788 -13.740 1.00 95.56 93 GLU A C 1
ATOM 720 O O . GLU A 1 93 ? 9.772 9.860 -13.141 1.00 95.56 93 GLU A O 1
ATOM 725 N N . ASN A 1 94 ? 8.579 8.014 -13.602 1.00 94.94 94 ASN A N 1
ATOM 726 C CA . ASN A 1 94 ? 7.428 8.410 -12.786 1.00 94.94 94 ASN A CA 1
ATOM 727 C C . ASN A 1 94 ? 7.777 8.526 -11.300 1.00 94.94 94 ASN A C 1
ATOM 729 O O . ASN A 1 94 ? 7.439 9.529 -10.666 1.00 94.94 94 ASN A O 1
ATOM 733 N N . TYR A 1 95 ? 8.505 7.553 -10.748 1.00 96.38 95 TYR A N 1
ATOM 734 C CA . TYR A 1 95 ? 8.914 7.614 -9.344 1.00 96.38 95 TYR A CA 1
ATOM 735 C C . TYR A 1 95 ? 9.900 8.753 -9.089 1.00 96.38 95 TYR A C 1
ATOM 737 O O . TYR A 1 95 ? 9.778 9.452 -8.088 1.00 96.38 95 TYR A O 1
ATOM 745 N N . THR A 1 96 ? 10.826 9.004 -10.018 1.00 95.31 96 THR A N 1
ATOM 746 C CA . THR A 1 96 ? 11.753 10.142 -9.936 1.00 95.31 96 THR A CA 1
ATOM 747 C C . THR A 1 96 ? 10.999 11.470 -9.956 1.00 95.31 96 THR A C 1
ATOM 749 O O . THR A 1 96 ? 11.275 12.338 -9.130 1.00 95.31 96 THR A O 1
ATOM 752 N N . LYS A 1 97 ? 10.000 11.635 -10.836 1.00 96.44 97 LYS A N 1
ATOM 753 C CA . LYS A 1 97 ? 9.146 12.836 -10.854 1.00 96.44 97 LYS A CA 1
ATOM 754 C C . LYS A 1 97 ? 8.446 13.046 -9.513 1.00 96.44 97 LYS A C 1
ATOM 756 O O . LYS A 1 97 ? 8.444 14.165 -9.000 1.00 96.44 97 LYS A O 1
ATOM 761 N N . ARG A 1 98 ? 7.891 11.982 -8.925 1.00 96.31 98 ARG A N 1
ATOM 762 C CA . ARG A 1 98 ? 7.231 12.054 -7.615 1.00 96.31 98 ARG A CA 1
ATOM 763 C C . ARG A 1 98 ? 8.219 12.366 -6.489 1.00 96.31 98 ARG A C 1
ATOM 765 O O . ARG A 1 98 ? 7.937 13.228 -5.664 1.00 96.31 98 ARG A O 1
ATOM 772 N N . MET A 1 99 ? 9.400 11.752 -6.497 1.00 94.75 99 MET A N 1
ATOM 773 C CA . MET A 1 99 ? 10.483 12.053 -5.557 1.00 94.75 99 MET A CA 1
ATOM 774 C C . MET A 1 99 ? 10.896 13.528 -5.608 1.00 94.75 99 MET A C 1
ATOM 776 O O . MET A 1 9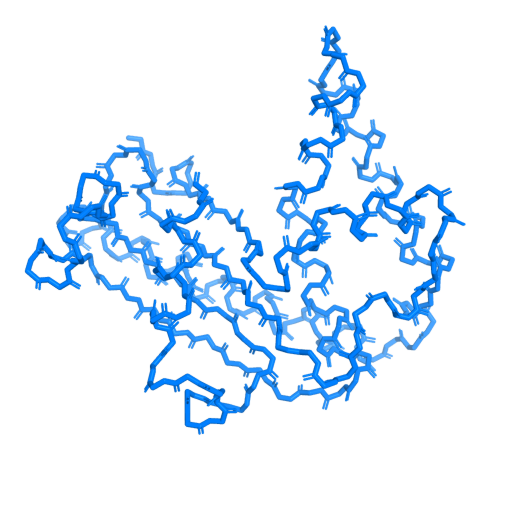9 ? 11.060 14.149 -4.561 1.00 94.75 99 MET A O 1
ATOM 780 N N . LEU A 1 100 ? 11.032 14.109 -6.804 1.00 93.88 100 LEU A N 1
ATOM 781 C CA . LEU A 1 100 ? 11.374 15.526 -6.958 1.00 93.88 100 LEU A CA 1
ATOM 782 C C . LEU A 1 100 ? 10.296 16.445 -6.368 1.00 93.88 100 LEU A C 1
ATOM 784 O O . LEU A 1 100 ? 10.638 17.427 -5.714 1.00 93.88 100 LEU A O 1
ATOM 788 N N . GLN A 1 101 ? 9.012 16.116 -6.543 1.00 94.38 101 GLN A N 1
ATOM 789 C CA . GLN A 1 101 ? 7.917 16.849 -5.893 1.00 94.38 101 GLN A CA 1
ATOM 790 C C . GLN A 1 101 ? 8.028 16.770 -4.365 1.00 94.38 101 GLN A C 1
ATOM 792 O O . GLN A 1 101 ? 8.029 17.800 -3.698 1.00 94.38 101 GLN A O 1
ATOM 797 N N . ILE A 1 102 ? 8.227 15.565 -3.818 1.00 93.31 102 ILE A N 1
ATOM 798 C CA . ILE A 1 102 ? 8.388 15.354 -2.371 1.00 93.31 102 ILE A CA 1
ATOM 799 C C . ILE A 1 102 ? 9.570 16.159 -1.823 1.00 93.31 102 ILE A C 1
ATOM 801 O O . ILE A 1 102 ? 9.453 16.770 -0.761 1.00 93.31 102 ILE A O 1
ATOM 805 N N . ALA A 1 103 ? 10.698 16.190 -2.536 1.00 91.12 103 ALA A N 1
ATOM 806 C CA . ALA A 1 103 ? 11.874 16.957 -2.136 1.00 91.12 103 ALA A CA 1
ATOM 807 C C . ALA A 1 103 ? 11.596 18.472 -2.110 1.00 91.12 103 ALA A C 1
ATOM 809 O O . ALA A 1 103 ? 12.045 19.165 -1.197 1.00 91.12 103 ALA A O 1
ATOM 810 N N . VAL A 1 104 ? 10.820 18.987 -3.071 1.00 92.38 104 VAL A N 1
ATOM 811 C CA . VAL A 1 104 ? 10.395 20.398 -3.099 1.00 92.38 104 VAL A CA 1
ATOM 812 C C . VAL A 1 104 ? 9.456 20.727 -1.936 1.00 92.38 104 VAL A C 1
ATOM 814 O O . VAL A 1 104 ? 9.620 21.782 -1.322 1.00 92.38 104 VAL A O 1
ATOM 817 N N . ASP A 1 105 ? 8.532 19.829 -1.598 1.00 90.75 105 ASP A N 1
ATOM 818 C CA . ASP A 1 105 ? 7.592 20.004 -0.480 1.00 90.75 105 ASP A CA 1
ATOM 819 C C . ASP A 1 105 ? 8.267 19.830 0.894 1.00 90.75 105 ASP A C 1
ATOM 821 O O . ASP A 1 105 ? 7.756 20.277 1.919 1.00 90.75 105 ASP A O 1
ATOM 825 N N . SER A 1 106 ? 9.440 19.192 0.921 1.00 89.50 106 SER A N 1
ATOM 826 C CA . SER A 1 106 ? 10.186 18.825 2.131 1.00 89.50 106 SER A CA 1
ATOM 827 C C . SER A 1 106 ? 11.450 19.666 2.341 1.00 89.50 106 SER A C 1
ATOM 829 O O . SER A 1 106 ? 12.415 19.196 2.947 1.00 89.50 106 SER A O 1
ATOM 831 N N . ARG A 1 107 ? 11.481 20.907 1.834 1.00 82.38 107 ARG A N 1
ATOM 832 C CA . ARG A 1 107 ? 12.639 21.806 1.988 1.00 82.38 107 ARG A CA 1
ATOM 833 C C . ARG A 1 107 ? 13.074 21.903 3.453 1.00 82.38 107 ARG A C 1
AT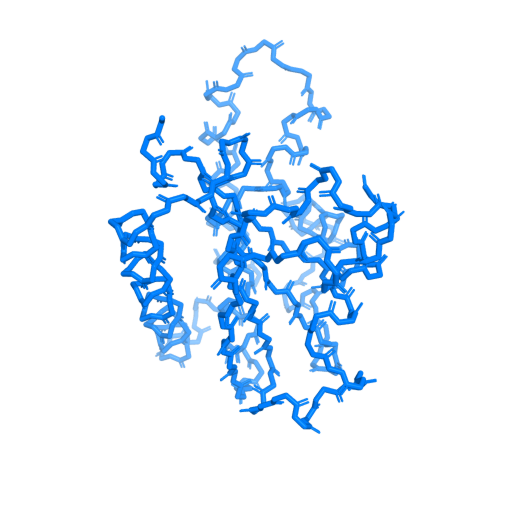OM 835 O O . ARG A 1 107 ? 12.281 22.255 4.319 1.00 82.38 107 ARG A O 1
ATOM 842 N N . GLY A 1 108 ? 14.356 21.636 3.698 1.00 84.56 108 GLY A N 1
ATOM 843 C CA . GLY A 1 108 ? 14.962 21.681 5.031 1.00 84.56 108 GLY A CA 1
ATOM 844 C C . GLY A 1 108 ? 15.063 20.328 5.739 1.00 84.56 108 GLY A C 1
ATOM 845 O O . GLY A 1 108 ? 15.734 20.259 6.765 1.00 84.56 108 GLY A O 1
ATOM 846 N N . LEU A 1 109 ? 14.465 19.263 5.192 1.00 88.81 109 LEU A N 1
ATOM 847 C CA . LEU A 1 109 ? 14.707 17.899 5.667 1.00 88.81 109 LEU A CA 1
ATOM 848 C C . LEU A 1 109 ? 16.032 17.346 5.142 1.00 88.81 109 LEU A C 1
ATOM 850 O O . LEU A 1 109 ? 16.521 17.744 4.080 1.00 88.81 109 LEU A O 1
ATOM 854 N N . LYS A 1 110 ? 16.602 16.399 5.887 1.00 91.31 110 LYS A N 1
ATOM 855 C CA . LYS A 1 110 ? 17.777 15.640 5.457 1.00 91.31 110 LYS A CA 1
ATOM 856 C C . LYS A 1 110 ? 17.404 14.644 4.360 1.00 91.31 110 LYS A C 1
ATOM 858 O O . LYS A 1 110 ? 16.245 14.254 4.210 1.00 91.31 110 LYS A O 1
ATOM 863 N N . GLN A 1 111 ? 18.404 14.195 3.605 1.00 86.50 111 GLN A N 1
ATOM 864 C CA . GLN A 1 111 ? 18.188 13.254 2.507 1.00 86.50 111 GLN A CA 1
ATOM 865 C C . GLN A 1 111 ? 17.592 11.924 2.993 1.00 86.50 111 GLN A C 1
ATOM 867 O O . GLN A 1 111 ? 16.775 11.333 2.292 1.00 86.50 111 GLN A O 1
ATOM 872 N N . GLU A 1 112 ? 17.957 11.468 4.192 1.00 88.50 112 GLU A N 1
ATOM 873 C CA . GLU A 1 112 ? 17.414 10.248 4.794 1.00 88.50 112 GLU A CA 1
ATOM 874 C C . GLU A 1 112 ? 15.901 10.364 5.030 1.00 88.50 112 GLU A C 1
ATOM 876 O O . GLU A 1 112 ? 15.146 9.483 4.626 1.00 88.50 112 GLU A O 1
ATOM 881 N N . GLU A 1 113 ? 15.443 11.491 5.578 1.00 91.19 113 GLU A N 1
ATOM 882 C CA . GLU A 1 113 ? 14.020 11.761 5.828 1.00 91.19 113 GLU A CA 1
ATOM 883 C C . GLU A 1 113 ? 13.230 11.890 4.516 1.00 91.19 113 GLU A C 1
ATOM 885 O O . GLU A 1 113 ? 12.086 11.444 4.412 1.00 91.19 113 GLU A O 1
ATOM 890 N N . ILE A 1 114 ? 13.843 12.473 3.479 1.00 89.62 114 ILE A N 1
ATOM 891 C CA . ILE A 1 114 ? 13.256 12.520 2.134 1.00 89.62 114 ILE A CA 1
ATOM 892 C C . ILE A 1 114 ? 13.117 11.101 1.576 1.00 89.62 114 ILE A C 1
ATOM 894 O O . ILE A 1 114 ? 12.057 10.758 1.056 1.00 89.62 114 ILE A O 1
ATOM 898 N N . ASN A 1 115 ? 14.144 10.257 1.708 1.00 89.81 115 ASN A N 1
ATOM 899 C CA . ASN A 1 115 ? 14.102 8.874 1.232 1.00 89.81 115 ASN A CA 1
ATOM 900 C C . ASN A 1 115 ? 13.011 8.059 1.942 1.00 89.81 115 ASN A C 1
ATOM 902 O O . ASN A 1 115 ? 12.302 7.297 1.285 1.00 89.81 115 ASN A O 1
ATOM 906 N N . GLU A 1 116 ? 12.834 8.246 3.252 1.00 91.56 116 GLU A N 1
ATOM 907 C CA . GLU A 1 116 ? 11.742 7.631 4.016 1.00 91.56 116 GLU A CA 1
ATOM 908 C C . GLU A 1 116 ? 10.368 8.090 3.514 1.00 91.56 116 GLU A C 1
ATOM 910 O O . GLU A 1 116 ? 9.485 7.262 3.284 1.00 91.56 116 GLU A O 1
ATOM 915 N N . ARG A 1 117 ? 10.193 9.395 3.260 1.00 93.06 117 ARG A N 1
ATOM 916 C CA . ARG A 1 117 ? 8.949 9.938 2.688 1.00 93.06 117 ARG A CA 1
ATOM 917 C C . ARG A 1 117 ? 8.655 9.392 1.297 1.00 93.06 117 ARG A C 1
ATOM 919 O O . ARG A 1 117 ? 7.509 9.077 1.011 1.00 93.06 117 ARG A O 1
ATOM 926 N N . VAL A 1 118 ? 9.672 9.268 0.447 1.00 93.56 118 VAL A N 1
ATOM 927 C CA . VAL A 1 118 ? 9.548 8.702 -0.906 1.00 93.56 118 VAL A CA 1
ATOM 928 C C . VAL A 1 118 ? 9.139 7.237 -0.834 1.00 93.56 118 VAL A C 1
ATOM 930 O O . VAL A 1 118 ? 8.203 6.820 -1.509 1.00 93.56 118 VAL A O 1
ATOM 933 N N . ALA A 1 119 ? 9.809 6.457 0.012 1.00 92.00 119 ALA A N 1
ATOM 934 C CA . ALA A 1 119 ? 9.516 5.041 0.168 1.00 92.00 119 ALA A CA 1
ATOM 935 C C . ALA A 1 119 ? 8.146 4.782 0.818 1.00 92.00 119 ALA A C 1
ATOM 937 O O . ALA A 1 119 ? 7.568 3.721 0.609 1.00 92.00 119 ALA A O 1
ATOM 938 N N . GLY A 1 120 ? 7.628 5.743 1.587 1.00 93.00 120 GLY A N 1
ATOM 939 C CA . GLY A 1 120 ? 6.292 5.726 2.180 1.00 93.00 120 GLY A CA 1
ATOM 940 C C . GLY A 1 120 ? 5.219 6.480 1.385 1.00 93.00 120 GLY A C 1
ATOM 941 O O . GLY A 1 120 ? 4.097 6.594 1.878 1.00 93.00 120 GLY A O 1
ATOM 942 N N . ASP A 1 121 ? 5.529 7.031 0.205 1.00 95.94 121 ASP A N 1
ATOM 943 C CA . ASP A 1 121 ? 4.593 7.889 -0.529 1.00 95.94 121 ASP A CA 1
ATOM 944 C C . ASP A 1 121 ? 3.420 7.069 -1.097 1.00 95.94 121 ASP A C 1
ATOM 946 O O . ASP A 1 121 ? 3.643 6.129 -1.865 1.00 95.94 121 ASP A O 1
ATOM 950 N N . PRO A 1 122 ? 2.157 7.434 -0.805 1.00 94.00 122 PRO A N 1
ATOM 951 C CA . PRO A 1 122 ? 0.997 6.667 -1.256 1.00 94.00 122 PRO A CA 1
ATOM 952 C C . PRO A 1 122 ? 0.885 6.513 -2.776 1.00 94.00 122 PRO A C 1
ATOM 954 O O . PRO A 1 122 ? 0.356 5.502 -3.238 1.00 94.00 122 PRO A O 1
ATOM 957 N N . THR A 1 123 ? 1.381 7.478 -3.561 1.00 95.50 123 THR A N 1
ATOM 958 C CA . THR A 1 123 ? 1.342 7.400 -5.032 1.00 95.50 123 THR A CA 1
ATOM 959 C C . THR A 1 123 ? 2.312 6.331 -5.514 1.00 95.50 123 THR A C 1
ATOM 961 O O . THR A 1 123 ? 1.913 5.423 -6.238 1.00 95.50 123 THR A O 1
ATOM 964 N N . ILE A 1 124 ? 3.560 6.384 -5.035 1.00 97.00 124 ILE A N 1
ATOM 965 C CA . ILE A 1 124 ? 4.590 5.386 -5.358 1.00 97.00 124 ILE A CA 1
ATOM 966 C C . ILE A 1 124 ? 4.151 3.991 -4.908 1.00 97.00 124 ILE A C 1
ATOM 968 O O . ILE A 1 124 ? 4.294 3.026 -5.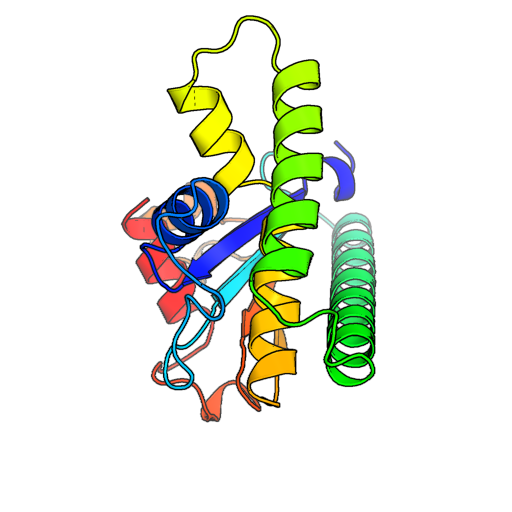654 1.00 97.00 124 ILE A O 1
ATOM 972 N N . LEU A 1 125 ? 3.589 3.865 -3.705 1.00 97.38 125 LEU A N 1
ATOM 973 C CA . LEU A 1 125 ? 3.152 2.577 -3.167 1.00 97.38 125 LEU A CA 1
ATOM 974 C C . LEU A 1 125 ? 1.943 1.996 -3.914 1.00 97.38 125 LEU A C 1
ATOM 976 O O . LEU A 1 125 ? 1.904 0.787 -4.156 1.00 97.38 125 LEU A O 1
ATOM 980 N N . SER A 1 126 ? 0.987 2.839 -4.314 1.00 96.62 126 SER A N 1
ATOM 981 C CA . SER A 1 126 ? -0.154 2.420 -5.140 1.00 96.62 126 SER A CA 1
ATOM 982 C C . SER A 1 126 ? 0.294 1.947 -6.518 1.00 96.62 126 SER A C 1
ATOM 984 O O . SER A 1 126 ? -0.123 0.876 -6.962 1.00 96.62 126 SER A O 1
ATOM 986 N N . ASP A 1 127 ? 1.187 2.700 -7.165 1.00 96.38 127 ASP A N 1
ATOM 987 C CA . ASP A 1 127 ? 1.766 2.314 -8.451 1.00 96.38 127 ASP A CA 1
ATOM 988 C C . ASP A 1 127 ? 2.562 1.014 -8.332 1.00 96.38 127 ASP A C 1
ATOM 990 O O . ASP A 1 127 ? 2.382 0.115 -9.148 1.00 96.38 127 ASP A O 1
ATOM 994 N N . CYS A 1 128 ? 3.370 0.867 -7.281 1.00 97.12 128 CYS A N 1
ATOM 995 C CA . CYS A 1 128 ? 4.147 -0.341 -7.012 1.00 97.12 128 CYS A CA 1
ATOM 996 C C . CYS A 1 128 ? 3.246 -1.583 -6.941 1.00 97.12 128 CYS A C 1
ATOM 998 O O . CYS A 1 128 ? 3.519 -2.591 -7.597 1.00 97.12 128 CYS A O 1
ATOM 1000 N N . PHE A 1 129 ? 2.129 -1.493 -6.210 1.00 97.94 129 PHE A N 1
ATOM 1001 C CA . PHE A 1 129 ? 1.138 -2.565 -6.146 1.00 97.94 129 PHE A CA 1
ATOM 1002 C C . PHE A 1 129 ? 0.493 -2.840 -7.507 1.00 97.94 129 PHE A C 1
ATOM 1004 O O . PHE A 1 129 ? 0.459 -3.988 -7.959 1.00 97.94 129 PHE A O 1
ATOM 1011 N N . ALA A 1 130 ? 0.004 -1.798 -8.180 1.00 97.44 130 ALA A N 1
ATOM 1012 C CA . ALA A 1 130 ? -0.724 -1.946 -9.432 1.00 97.44 130 ALA A CA 1
ATOM 1013 C C . ALA A 1 130 ? 0.157 -2.501 -10.563 1.00 97.44 130 ALA A C 1
ATOM 1015 O O . ALA A 1 130 ? -0.261 -3.405 -11.291 1.00 97.44 130 ALA A O 1
ATOM 1016 N N . GLN A 1 131 ? 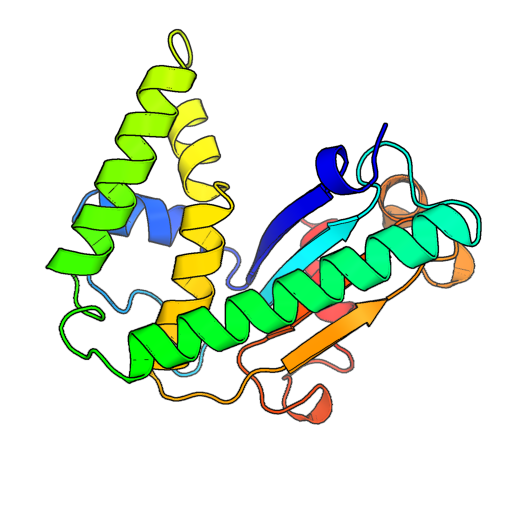1.385 -1.999 -10.689 1.00 96.88 131 GLN A N 1
ATOM 1017 C CA . GLN A 1 131 ? 2.356 -2.434 -11.689 1.00 96.88 131 GLN A CA 1
ATOM 1018 C C . GLN A 1 131 ? 2.793 -3.879 -11.465 1.00 96.88 131 GLN A C 1
ATOM 1020 O O . GLN A 1 131 ? 2.876 -4.628 -12.434 1.00 96.88 131 GLN A O 1
ATOM 1025 N N . HIS A 1 132 ? 3.028 -4.295 -10.214 1.00 97.06 132 HIS A N 1
ATOM 1026 C CA . HIS A 1 132 ? 3.384 -5.682 -9.891 1.00 97.06 132 HIS A CA 1
ATOM 1027 C C . HIS A 1 132 ? 2.297 -6.661 -10.342 1.00 97.06 132 HIS A C 1
ATOM 1029 O O . HIS A 1 132 ? 2.560 -7.600 -11.098 1.00 97.06 132 HIS A O 1
ATOM 1035 N N . VAL A 1 133 ? 1.051 -6.393 -9.939 1.00 97.62 133 VAL A N 1
ATOM 1036 C CA . VAL A 1 133 ? -0.104 -7.223 -10.305 1.00 97.62 133 VAL A CA 1
ATOM 1037 C C . VAL A 1 133 ? -0.295 -7.251 -11.823 1.00 97.62 133 VAL A C 1
ATOM 1039 O O . VAL A 1 133 ? -0.497 -8.322 -12.401 1.00 97.62 133 VAL A O 1
ATOM 1042 N N . ALA A 1 134 ? -0.194 -6.095 -12.486 1.00 97.31 134 ALA A N 1
ATOM 1043 C CA . ALA A 1 134 ? -0.356 -5.981 -13.931 1.00 97.31 134 ALA A CA 1
ATOM 1044 C C . ALA A 1 134 ? 0.751 -6.707 -14.713 1.00 97.31 134 ALA A C 1
ATOM 1046 O O . ALA A 1 134 ? 0.449 -7.453 -15.646 1.00 97.31 134 ALA A O 1
ATOM 1047 N N . PHE A 1 135 ? 2.016 -6.529 -14.321 1.00 96.88 135 PHE A N 1
ATOM 1048 C CA . PHE A 1 135 ? 3.176 -7.117 -14.993 1.00 96.88 135 PHE A CA 1
ATOM 1049 C C . PHE A 1 135 ? 3.118 -8.643 -14.996 1.00 96.88 135 PHE A C 1
ATOM 1051 O O . PHE A 1 135 ? 3.269 -9.276 -16.043 1.00 96.88 135 PHE A O 1
ATOM 1058 N N . TYR A 1 136 ? 2.825 -9.243 -13.841 1.00 97.12 136 TYR A N 1
ATOM 1059 C CA . TYR A 1 136 ? 2.712 -10.696 -13.720 1.00 97.12 136 TYR A CA 1
ATOM 1060 C C . TYR A 1 136 ? 1.327 -11.248 -14.069 1.00 97.12 136 TYR A C 1
ATOM 1062 O O . TYR A 1 136 ? 1.144 -12.470 -14.039 1.00 97.12 136 TYR A O 1
ATOM 1070 N N . LYS A 1 137 ? 0.368 -10.377 -14.419 1.00 96.19 137 LYS A N 1
ATOM 1071 C CA . LYS A 1 137 ? -1.033 -10.718 -14.716 1.00 96.19 137 LYS A CA 1
ATOM 1072 C C . LYS A 1 137 ? -1.675 -11.539 -13.593 1.00 96.19 137 LYS A C 1
ATOM 1074 O O . LYS A 1 137 ? -2.313 -12.561 -13.843 1.00 96.19 137 LYS A O 1
ATOM 1079 N N . GLN A 1 138 ? -1.441 -11.122 -12.352 1.00 96.44 138 GLN A N 1
ATOM 1080 C CA . GLN A 1 138 ? -1.956 -11.805 -11.169 1.00 96.44 138 GLN A CA 1
ATOM 1081 C C . GLN A 1 138 ? -3.395 -11.389 -10.869 1.00 96.44 138 GLN A C 1
ATOM 1083 O O . GLN A 1 138 ? -3.829 -10.279 -11.180 1.00 96.44 138 GLN A O 1
ATOM 1088 N N . GLU A 1 139 ? -4.142 -12.297 -10.247 1.00 97.44 139 GLU A N 1
ATOM 1089 C CA . GLU A 1 139 ? -5.389 -11.930 -9.586 1.00 97.44 139 GLU A CA 1
ATOM 1090 C C . GLU A 1 139 ? -5.070 -11.113 -8.326 1.00 97.44 139 GLU A C 1
ATOM 1092 O O . GLU A 1 139 ? -3.985 -11.221 -7.753 1.00 97.44 139 GLU A O 1
ATOM 1097 N N . PHE A 1 140 ? -6.018 -10.290 -7.895 1.00 97.69 140 PHE A N 1
ATOM 1098 C CA . PHE A 1 140 ? -5.896 -9.503 -6.677 1.00 97.69 140 PHE A CA 1
ATOM 1099 C C . PHE A 1 140 ? -7.242 -9.435 -5.967 1.00 97.69 140 PHE A C 1
ATOM 1101 O O . PHE A 1 140 ? -8.299 -9.554 -6.592 1.00 97.69 140 PHE A O 1
ATOM 1108 N N . TYR A 1 141 ? -7.204 -9.203 -4.661 1.00 97.44 141 TYR A N 1
ATOM 1109 C CA . TYR A 1 141 ? -8.405 -8.985 -3.872 1.00 97.44 141 TYR A CA 1
ATOM 1110 C C . TYR A 1 141 ? -8.145 -7.979 -2.757 1.00 97.44 141 TYR A C 1
ATOM 1112 O O . TYR A 1 141 ? -7.003 -7.751 -2.354 1.00 97.44 141 TYR A O 1
ATOM 1120 N N . PHE A 1 142 ? -9.234 -7.395 -2.266 1.00 97.56 142 PHE A N 1
ATOM 1121 C CA . PHE A 1 142 ? -9.228 -6.504 -1.120 1.00 97.56 142 PHE A CA 1
ATOM 1122 C C . PHE A 1 142 ? -10.261 -6.956 -0.092 1.00 97.56 142 PHE A C 1
ATOM 1124 O O . PHE A 1 142 ? -11.313 -7.488 -0.448 1.00 97.56 142 PHE A O 1
ATOM 1131 N N . GLU A 1 143 ? -9.967 -6.720 1.180 1.00 96.50 143 GLU A N 1
ATOM 1132 C CA . GLU A 1 143 ? -10.820 -7.086 2.304 1.00 96.50 143 GLU A CA 1
ATOM 1133 C C . GLU A 1 143 ? -10.832 -5.963 3.338 1.00 96.50 143 GLU A C 1
ATOM 1135 O O . GLU A 1 143 ? -9.781 -5.446 3.720 1.00 96.50 143 GLU A O 1
ATOM 1140 N N . ILE A 1 144 ? -12.030 -5.559 3.759 1.00 96.88 144 ILE A N 1
ATOM 1141 C CA . ILE A 1 144 ? -12.226 -4.472 4.716 1.00 96.88 144 ILE A CA 1
ATOM 1142 C C . ILE A 1 144 ? -12.583 -5.027 6.094 1.00 96.88 144 ILE A C 1
ATOM 1144 O O . ILE A 1 144 ? -13.411 -5.926 6.229 1.00 96.88 144 ILE A O 1
ATOM 1148 N N . PHE A 1 145 ? -11.990 -4.437 7.122 1.00 96.06 145 PHE A N 1
ATOM 1149 C CA . PHE A 1 145 ? -12.155 -4.802 8.516 1.00 96.06 145 PHE A CA 1
ATOM 1150 C C . PHE A 1 145 ? -12.546 -3.594 9.357 1.00 96.06 145 PHE A C 1
ATOM 1152 O O . PHE A 1 145 ? -12.055 -2.484 9.154 1.00 96.06 145 PHE A O 1
ATOM 1159 N N . GLY A 1 146 ? -13.366 -3.854 10.372 1.00 89.12 146 GLY A N 1
ATOM 1160 C CA . GLY A 1 146 ? -13.585 -2.942 11.486 1.00 89.12 146 GLY A CA 1
ATOM 1161 C C . GLY A 1 146 ? -14.891 -2.132 11.452 1.00 89.12 146 GLY A C 1
ATOM 1162 O O . GLY A 1 146 ? -15.771 -2.417 10.632 1.00 89.12 146 GLY A O 1
ATOM 1163 N N . PRO A 1 147 ? -15.024 -1.147 12.367 1.00 96.06 147 PRO A N 1
ATOM 1164 C CA . PRO A 1 147 ? -14.014 -0.717 13.351 1.00 96.06 147 PRO A CA 1
ATOM 1165 C C . PRO A 1 147 ? -13.561 -1.842 14.290 1.00 96.06 147 PRO A C 1
ATOM 1167 O O . PRO A 1 147 ? -14.383 -2.615 14.787 1.00 96.06 147 PRO A O 1
ATOM 1170 N N . LEU A 1 148 ? -12.248 -1.991 14.479 1.00 96.00 148 LEU A N 1
ATOM 1171 C CA . LEU A 1 148 ? -11.695 -3.106 15.248 1.00 96.00 148 LEU A CA 1
ATOM 1172 C C . LEU A 1 148 ? -11.973 -2.946 16.739 1.00 96.00 148 LEU A C 1
ATOM 1174 O O . LEU A 1 148 ? -11.655 -1.925 17.349 1.00 96.00 148 LEU A O 1
ATOM 1178 N N . LYS A 1 149 ? -12.529 -3.994 17.343 1.00 94.38 149 LYS A N 1
ATOM 1179 C CA . LYS A 1 149 ? -12.804 -4.035 18.778 1.00 94.38 149 LYS A CA 1
ATOM 1180 C C . LYS A 1 149 ? -11.603 -4.585 19.535 1.00 94.38 149 LYS A C 1
ATOM 1182 O O . LYS A 1 149 ? -10.913 -5.482 19.055 1.00 94.38 149 LYS A O 1
ATOM 1187 N N . LYS A 1 150 ? -11.414 -4.127 20.772 1.00 93.44 150 LYS A N 1
ATOM 1188 C CA . LYS A 1 150 ? -10.298 -4.523 21.645 1.00 93.44 150 LYS A CA 1
ATOM 1189 C C . LYS A 1 150 ? -10.070 -6.037 21.746 1.00 93.44 150 LYS A C 1
ATOM 1191 O O . LYS A 1 150 ? -8.931 -6.486 21.703 1.00 93.44 150 LYS A O 1
ATOM 1196 N N . TYR A 1 151 ? -11.142 -6.831 21.830 1.00 91.31 151 TYR A N 1
ATOM 1197 C CA . TYR A 1 151 ? -11.061 -8.295 21.939 1.00 91.31 151 TYR A CA 1
ATOM 1198 C C . TYR A 1 151 ? -10.645 -9.003 20.637 1.00 91.31 151 TYR A C 1
ATOM 1200 O O . TYR A 1 151 ? -10.289 -10.176 20.673 1.00 91.31 151 TYR A O 1
ATOM 1208 N N . GLN A 1 152 ? -10.702 -8.317 19.491 1.00 90.62 152 GLN A N 1
ATOM 1209 C CA . GLN A 1 152 ? -10.237 -8.831 18.195 1.00 90.62 152 GLN A CA 1
ATOM 1210 C C . GLN A 1 152 ? -8.739 -8.570 17.982 1.00 90.62 152 GLN A C 1
ATOM 1212 O O . GLN A 1 152 ? -8.164 -9.034 17.000 1.00 90.62 152 GLN A O 1
ATOM 1217 N N . LEU A 1 153 ? -8.112 -7.802 18.877 1.00 92.94 153 LEU A N 1
ATOM 1218 C CA . LEU A 1 153 ? -6.749 -7.316 18.739 1.00 92.94 153 LEU A CA 1
ATOM 1219 C C . LEU A 1 153 ? -5.811 -8.024 19.723 1.00 92.94 153 LEU A C 1
ATOM 1221 O O . LEU A 1 153 ? -6.142 -8.152 20.908 1.00 92.94 153 LEU A O 1
ATOM 1225 N N . PRO A 1 154 ? -4.596 -8.400 19.284 1.00 92.38 154 PRO A N 1
ATOM 1226 C CA . PRO A 1 154 ? -3.526 -8.764 20.203 1.00 92.38 154 PRO A CA 1
ATOM 1227 C C . PRO A 1 154 ? -3.295 -7.646 21.234 1.00 92.38 154 PRO A C 1
ATOM 1229 O O . PRO A 1 154 ? -3.305 -6.479 20.835 1.00 92.38 154 PRO A O 1
ATOM 1232 N N . PRO A 1 155 ? -3.019 -7.956 22.519 1.00 93.50 155 PRO A N 1
ATOM 1233 C CA . PRO A 1 155 ? -2.846 -6.939 23.563 1.00 93.50 155 PRO A CA 1
ATOM 1234 C C . PRO A 1 155 ? -1.866 -5.820 23.194 1.00 93.50 155 PRO A C 1
ATOM 1236 O O . PRO A 1 155 ? -2.158 -4.649 23.411 1.00 93.50 155 PRO A O 1
ATOM 1239 N N . SER A 1 156 ? -0.752 -6.167 22.541 1.00 93.50 156 SER A N 1
ATOM 1240 C CA . SER A 1 156 ? 0.270 -5.212 22.098 1.00 93.50 156 SER A CA 1
ATOM 1241 C C . SER A 1 156 ? -0.198 -4.236 21.011 1.00 93.50 156 SER A C 1
ATOM 1243 O O . SER A 1 156 ? 0.434 -3.207 20.810 1.00 93.50 156 SER A O 1
ATOM 1245 N N . LEU A 1 157 ? -1.277 -4.550 20.287 1.00 94.12 157 LEU A N 1
ATOM 1246 C CA . LEU A 1 157 ? -1.805 -3.731 19.192 1.00 94.12 157 LEU A CA 1
ATOM 1247 C C . LEU A 1 157 ? -3.069 -2.958 19.576 1.00 94.12 157 LEU A C 1
ATOM 1249 O O . LEU A 1 157 ? -3.518 -2.132 18.787 1.00 94.12 157 LEU A O 1
ATOM 1253 N N . GLN A 1 158 ? -3.642 -3.188 20.761 1.00 93.94 158 GLN A N 1
ATOM 1254 C CA . GLN A 1 158 ? -4.915 -2.578 21.161 1.00 93.94 158 GLN A CA 1
ATOM 1255 C C . GLN A 1 158 ? -4.862 -1.049 21.091 1.00 93.94 158 GLN A C 1
ATOM 1257 O O . GLN A 1 158 ? -5.659 -0.453 20.379 1.00 93.94 158 GLN A O 1
ATOM 1262 N N . GLN A 1 159 ? -3.862 -0.415 21.709 1.00 89.94 159 GLN A N 1
ATOM 1263 C CA . GLN A 1 159 ? -3.732 1.049 21.694 1.00 89.94 159 GLN A CA 1
ATOM 1264 C C . GLN A 1 159 ? -3.592 1.627 20.272 1.00 89.94 159 GLN A C 1
ATOM 1266 O O . GLN A 1 159 ? -4.108 2.704 19.977 1.00 89.94 159 GLN A O 1
ATOM 1271 N N . ARG A 1 160 ? -2.910 0.898 19.380 1.00 90.69 160 ARG A N 1
ATOM 1272 C CA . ARG A 1 160 ? -2.603 1.349 18.016 1.00 90.69 160 ARG A CA 1
ATOM 1273 C C . ARG A 1 160 ? -3.702 1.040 17.004 1.00 90.69 160 ARG A C 1
ATOM 1275 O O . ARG A 1 160 ? -3.749 1.708 15.983 1.00 90.69 160 ARG A O 1
ATOM 1282 N N . MET A 1 161 ? -4.544 0.035 17.247 1.00 94.50 161 MET A N 1
ATOM 1283 C CA . MET A 1 161 ? -5.483 -0.493 16.246 1.00 94.50 161 MET A CA 1
ATOM 1284 C C . MET A 1 161 ? -6.949 -0.469 16.683 1.00 94.50 161 MET A C 1
ATOM 1286 O O . MET A 1 161 ? -7.829 -0.630 15.839 1.00 94.50 161 MET A O 1
ATOM 1290 N N . GLU A 1 162 ? -7.241 -0.258 17.967 1.00 95.88 162 GLU A N 1
ATOM 1291 C CA . GLU A 1 162 ? -8.618 -0.152 18.451 1.00 95.88 162 GLU A CA 1
ATOM 1292 C C . GLU A 1 162 ? -9.355 0.990 17.745 1.00 95.88 162 GLU A C 1
ATOM 1294 O O . GLU A 1 162 ? -8.783 2.047 17.470 1.00 95.88 162 GLU A O 1
ATOM 1299 N N . SER A 1 163 ? -10.623 0.731 17.420 1.00 96.00 163 SER A N 1
ATOM 1300 C CA . SER A 1 163 ? -11.544 1.620 16.704 1.00 96.00 163 SER A CA 1
ATOM 1301 C C . SER A 1 163 ? -11.121 2.019 15.291 1.00 96.00 163 SER A C 1
ATOM 1303 O O . SER A 1 163 ? -11.808 2.810 14.661 1.00 96.00 163 SER A O 1
ATOM 1305 N N . ARG A 1 164 ? -10.044 1.458 14.737 1.00 96.25 164 ARG A N 1
ATOM 1306 C CA . ARG A 1 164 ? -9.633 1.736 13.354 1.00 96.25 164 ARG A CA 1
ATOM 1307 C C . ARG A 1 164 ? -10.316 0.795 12.380 1.00 96.25 164 ARG A C 1
ATOM 1309 O O . ARG A 1 164 ? -10.578 -0.368 12.702 1.00 96.25 164 ARG A O 1
ATOM 1316 N N . MET A 1 165 ? -10.580 1.295 11.178 1.00 97.50 165 MET A N 1
ATOM 1317 C CA . MET A 1 165 ? -10.960 0.459 10.043 1.00 97.50 165 MET A CA 1
ATOM 1318 C C . MET A 1 165 ? -9.750 0.231 9.150 1.00 97.50 165 MET A C 1
ATOM 1320 O O . MET A 1 165 ? -8.890 1.100 9.024 1.00 97.50 165 MET A O 1
ATOM 1324 N N . ILE A 1 166 ? -9.674 -0.946 8.539 1.00 97.19 166 ILE A N 1
ATOM 1325 C CA . ILE A 1 166 ? -8.533 -1.340 7.715 1.00 97.19 166 ILE A CA 1
ATOM 1326 C C . ILE A 1 166 ? -9.041 -1.924 6.409 1.00 97.19 166 ILE A C 1
ATOM 1328 O O . ILE A 1 166 ? -9.912 -2.784 6.425 1.00 97.19 166 ILE A O 1
ATOM 1332 N N . LEU A 1 167 ? -8.466 -1.511 5.289 1.00 98.12 167 LEU A N 1
ATOM 1333 C CA . LEU A 1 167 ? -8.570 -2.215 4.017 1.00 98.12 167 LEU A CA 1
ATOM 1334 C C . LEU A 1 167 ? -7.230 -2.894 3.738 1.00 98.12 167 LEU A C 1
ATOM 1336 O O . LEU A 1 167 ? -6.207 -2.216 3.683 1.00 98.12 167 LEU A O 1
ATOM 1340 N N . LEU A 1 168 ? -7.232 -4.210 3.557 1.00 97.94 168 LEU A N 1
ATOM 1341 C CA . LEU A 1 168 ? -6.057 -4.980 3.153 1.00 97.94 168 LEU A CA 1
ATOM 1342 C C . LEU A 1 168 ? -6.195 -5.411 1.698 1.00 97.94 168 LEU A C 1
ATOM 1344 O O . LEU A 1 168 ? -7.262 -5.866 1.298 1.00 97.94 168 LEU A O 1
ATOM 1348 N N . GLY A 1 169 ? -5.126 -5.272 0.919 1.00 97.81 169 GLY A N 1
ATOM 1349 C CA . GLY A 1 169 ? -5.051 -5.665 -0.485 1.00 97.81 169 GLY A CA 1
ATOM 1350 C C . GLY A 1 169 ? -3.896 -6.622 -0.744 1.00 97.81 169 GLY A C 1
ATOM 1351 O O . GLY A 1 169 ? -2.802 -6.426 -0.217 1.00 97.81 169 GLY A O 1
ATOM 1352 N N . TYR A 1 170 ? -4.130 -7.635 -1.578 1.00 98.12 170 TYR A N 1
ATOM 1353 C CA . TYR A 1 170 ? -3.139 -8.661 -1.909 1.00 98.12 170 TYR A CA 1
ATOM 1354 C C . TYR A 1 170 ? -3.160 -9.021 -3.396 1.00 98.12 170 TYR A C 1
ATOM 1356 O O . TYR A 1 170 ? -4.229 -9.049 -4.007 1.00 98.12 170 TYR A O 1
ATOM 1364 N N . ASN A 1 171 ? -2.005 -9.400 -3.955 1.00 97.19 171 ASN A N 1
ATOM 1365 C CA . ASN A 1 171 ? -1.868 -10.006 -5.294 1.00 97.19 171 ASN A CA 1
ATOM 1366 C C . ASN A 1 171 ? -2.251 -11.500 -5.313 1.00 97.19 171 ASN A C 1
ATOM 1368 O O . ASN A 1 171 ? -1.520 -12.348 -5.828 1.00 97.19 171 ASN A O 1
ATOM 1372 N N . ALA A 1 172 ? -3.391 -11.834 -4.716 1.00 95.88 172 ALA A N 1
ATOM 1373 C CA . ALA A 1 172 ? -3.924 -13.187 -4.683 1.00 95.88 172 ALA A CA 1
ATOM 1374 C C . ALA A 1 172 ? -5.384 -13.202 -5.140 1.00 95.88 172 ALA A C 1
ATOM 1376 O O . ALA A 1 172 ? -6.078 -12.191 -5.107 1.00 95.88 172 ALA A O 1
ATOM 1377 N N . LYS A 1 173 ? -5.888 -14.376 -5.522 1.00 95.06 173 LYS A N 1
ATOM 1378 C CA . LYS A 1 173 ? -7.288 -14.532 -5.939 1.00 95.06 173 LYS A CA 1
ATOM 1379 C C . LYS A 1 173 ? -8.290 -14.215 -4.828 1.00 95.06 173 LYS A C 1
ATOM 1381 O O . LYS A 1 173 ? -9.366 -13.685 -5.081 1.00 95.06 173 LYS A O 1
ATOM 1386 N N . ASN A 1 174 ? -7.982 -14.652 -3.612 1.00 94.69 174 ASN A N 1
ATOM 1387 C CA . ASN A 1 174 ? -8.800 -14.492 -2.414 1.00 94.69 174 ASN A CA 1
ATOM 1388 C C . ASN A 1 174 ? -7.978 -14.897 -1.182 1.00 94.69 174 ASN A C 1
ATOM 1390 O O . ASN A 1 174 ? -6.875 -15.429 -1.313 1.00 94.69 174 ASN A O 1
ATOM 1394 N N . ALA A 1 175 ? -8.555 -14.727 0.008 1.00 92.69 175 ALA A N 1
ATOM 1395 C CA . ALA A 1 175 ? -7.905 -15.057 1.274 1.00 92.69 175 ALA A CA 1
ATOM 1396 C C . ALA A 1 175 ? -7.421 -16.515 1.384 1.00 92.69 175 ALA A C 1
ATOM 1398 O O . ALA A 1 175 ? -6.414 -16.762 2.036 1.00 92.69 175 ALA A O 1
ATOM 1399 N N . ARG A 1 176 ? -8.070 -17.484 0.717 1.00 92.56 176 ARG A N 1
ATOM 1400 C CA . ARG A 1 176 ? -7.652 -18.903 0.753 1.00 92.56 176 ARG A CA 1
ATOM 1401 C C . ARG A 1 176 ? -6.404 -19.185 -0.082 1.00 92.56 176 ARG A C 1
ATOM 1403 O O . ARG A 1 176 ? -5.824 -20.255 0.054 1.00 92.56 176 ARG A O 1
ATOM 1410 N N . ALA A 1 177 ? -6.037 -18.270 -0.977 1.00 93.25 177 ALA A N 1
ATOM 1411 C CA . ALA A 1 177 ? -4.835 -18.375 -1.796 1.00 93.25 177 ALA A CA 1
ATOM 1412 C C . ALA A 1 177 ? -3.602 -17.753 -1.116 1.00 93.25 177 ALA A C 1
ATOM 1414 O O . ALA A 1 177 ? -2.510 -17.823 -1.675 1.00 93.25 177 ALA A O 1
ATOM 1415 N N . LEU A 1 178 ? -3.763 -17.135 0.060 1.00 93.19 178 LEU A N 1
ATOM 1416 C CA . LEU A 1 178 ? -2.643 -16.611 0.835 1.00 93.19 178 LEU A CA 1
ATOM 1417 C C . LEU A 1 178 ? -1.897 -17.736 1.569 1.00 93.19 178 LEU A C 1
ATOM 1419 O O . LEU A 1 178 ? -2.517 -18.712 1.989 1.00 93.19 178 LEU A O 1
ATOM 1423 N N . PRO A 1 179 ? -0.585 -17.576 1.816 1.00 90.94 179 PRO A N 1
ATOM 1424 C CA . PRO A 1 179 ? 0.207 -18.521 2.606 1.00 90.94 179 PRO A CA 1
ATOM 1425 C C . PRO A 1 179 ? -0.009 -18.375 4.129 1.00 90.94 179 PRO A C 1
ATOM 1427 O O . PRO A 1 179 ? 0.802 -18.857 4.915 1.00 90.94 179 PRO A O 1
ATOM 1430 N N . PHE A 1 180 ? -1.073 -17.690 4.553 1.00 90.00 180 PHE A N 1
ATOM 1431 C CA . PHE A 1 180 ? -1.377 -17.353 5.947 1.00 90.00 180 PHE A CA 1
ATOM 1432 C C . PHE A 1 180 ? -2.747 -17.907 6.335 1.00 90.00 180 PHE A C 1
ATOM 1434 O O . PHE A 1 180 ? -3.584 -18.137 5.461 1.00 90.00 180 PHE A O 1
ATOM 1441 N N . ALA A 1 181 ? -3.020 -18.084 7.632 1.00 86.06 181 ALA A N 1
ATOM 1442 C CA . ALA A 1 181 ? -4.319 -18.604 8.056 1.00 86.06 181 ALA A CA 1
ATOM 1443 C C . ALA A 1 181 ? -5.446 -17.592 7.794 1.00 86.06 181 ALA A C 1
ATOM 1445 O O . ALA A 1 181 ? -6.581 -17.976 7.512 1.00 86.06 181 ALA A O 1
ATOM 1446 N N . ASN A 1 182 ? -5.138 -16.295 7.882 1.00 86.25 182 ASN A N 1
ATOM 1447 C CA . ASN A 1 182 ? -6.025 -15.214 7.464 1.00 86.25 182 ASN A CA 1
ATOM 1448 C C . ASN A 1 182 ? -5.237 -13.960 7.045 1.00 86.25 182 ASN A C 1
ATOM 1450 O O . ASN A 1 182 ? -4.055 -13.807 7.344 1.00 86.25 182 ASN A O 1
ATOM 1454 N N . SER A 1 183 ? -5.921 -13.042 6.368 1.00 88.75 183 SER A N 1
ATOM 1455 C CA . SER A 1 183 ? -5.360 -11.787 5.857 1.00 88.75 183 SER A CA 1
ATOM 1456 C C . SER A 1 183 ? -4.925 -10.805 6.950 1.00 88.75 183 SER A C 1
ATOM 1458 O O . SER A 1 183 ? -3.984 -10.048 6.728 1.00 88.75 183 SER A O 1
ATOM 1460 N N . LEU A 1 184 ? -5.548 -10.796 8.133 1.00 92.75 184 LEU A N 1
ATOM 1461 C CA . LEU A 1 184 ? -5.131 -9.921 9.239 1.00 92.75 184 LEU A CA 1
ATOM 1462 C C . LEU A 1 184 ? -3.855 -10.408 9.932 1.00 92.75 184 LEU A C 1
ATOM 1464 O O . LEU A 1 184 ? -3.097 -9.592 10.449 1.00 92.75 184 LEU A O 1
ATOM 1468 N N . GLU A 1 185 ? -3.608 -11.717 9.950 1.00 90.00 185 GLU A N 1
ATOM 1469 C CA . GLU A 1 185 ? -2.483 -12.329 10.659 1.00 90.00 185 GLU A CA 1
ATOM 1470 C C . GLU A 1 185 ? -1.136 -11.771 10.189 1.00 90.00 185 GLU A C 1
ATOM 1472 O O . GLU A 1 185 ? -0.351 -11.291 11.009 1.00 90.00 185 GLU A O 1
ATOM 1477 N N . ALA A 1 186 ? -0.898 -11.767 8.874 1.00 90.62 186 ALA A N 1
ATOM 1478 C CA . ALA A 1 186 ? 0.337 -11.245 8.292 1.00 90.62 186 ALA A CA 1
ATOM 1479 C C . ALA A 1 186 ? 0.517 -9.747 8.579 1.00 90.62 186 ALA A C 1
ATOM 1481 O O . ALA A 1 186 ? 1.604 -9.299 8.947 1.00 90.62 186 ALA A O 1
ATOM 1482 N N . PHE A 1 187 ? -0.568 -8.977 8.484 1.00 94.69 187 PHE A N 1
ATOM 1483 C CA . PHE A 1 187 ? -0.550 -7.547 8.770 1.00 94.69 187 PHE A CA 1
ATOM 1484 C C . PHE A 1 187 ? -0.250 -7.253 10.250 1.00 94.69 187 PHE A C 1
ATOM 1486 O O . PHE A 1 187 ? 0.578 -6.399 10.566 1.00 94.69 187 PHE A O 1
ATOM 1493 N N . PHE A 1 188 ? -0.864 -7.989 11.180 1.00 94.19 188 PHE A N 1
ATOM 1494 C CA . PHE A 1 188 ? -0.592 -7.852 12.612 1.00 94.19 188 PHE A CA 1
ATOM 1495 C C . PHE A 1 188 ? 0.810 -8.319 12.995 1.00 94.19 188 PHE A C 1
ATOM 1497 O O . PHE A 1 188 ? 1.403 -7.743 13.907 1.00 94.19 188 PHE A O 1
ATOM 1504 N N . ALA A 1 189 ? 1.349 -9.342 12.330 1.00 92.19 189 ALA A N 1
ATOM 1505 C CA . ALA A 1 189 ? 2.735 -9.751 12.520 1.00 92.19 189 ALA A CA 1
ATOM 1506 C C . ALA A 1 189 ? 3.701 -8.625 12.118 1.00 92.19 189 ALA A C 1
ATOM 1508 O O . ALA A 1 189 ? 4.597 -8.295 12.892 1.00 92.19 189 ALA A O 1
ATOM 1509 N N . TRP A 1 190 ? 3.464 -7.979 10.972 1.00 92.94 190 TRP A N 1
ATOM 1510 C CA . TRP A 1 190 ? 4.246 -6.823 10.525 1.00 92.94 190 TRP A CA 1
ATOM 1511 C C . TRP A 1 190 ? 4.116 -5.609 11.462 1.00 92.94 190 TRP A C 1
ATOM 1513 O O . TRP A 1 190 ? 5.123 -5.017 11.839 1.00 92.94 190 TRP A O 1
ATOM 1523 N N . LEU A 1 191 ? 2.903 -5.277 11.917 1.00 92.31 191 LEU A N 1
ATOM 1524 C CA . LEU A 1 191 ? 2.676 -4.169 12.859 1.00 92.31 191 LEU A CA 1
ATOM 1525 C C . LEU A 1 191 ? 3.354 -4.358 14.221 1.00 92.31 191 LEU A C 1
ATOM 1527 O O . LEU A 1 191 ? 3.524 -3.393 14.956 1.00 92.31 191 LEU A O 1
ATOM 1531 N N . LYS A 1 192 ? 3.664 -5.596 14.618 1.00 90.56 192 LYS A N 1
ATOM 1532 C CA . LYS A 1 192 ? 4.386 -5.864 15.871 1.00 90.56 192 LYS A CA 1
ATOM 1533 C C . LYS A 1 192 ? 5.891 -5.648 15.734 1.00 90.56 192 LYS A C 1
ATOM 1535 O O . LYS A 1 192 ? 6.553 -5.503 16.756 1.00 90.56 192 LYS A O 1
ATOM 1540 N N . SER A 1 193 ? 6.425 -5.667 14.514 1.00 86.88 193 SER A N 1
ATOM 1541 C CA . SER A 1 193 ? 7.854 -5.487 14.241 1.00 86.88 193 SER A CA 1
ATOM 1542 C C . SER A 1 193 ? 8.233 -4.067 13.803 1.00 86.88 193 SER A C 1
ATOM 1544 O O . SER A 1 193 ? 9.419 -3.825 13.589 1.00 86.88 193 SER A O 1
ATOM 1546 N N . HIS A 1 194 ? 7.261 -3.151 13.691 1.00 78.75 194 HIS A N 1
ATOM 1547 C CA . HIS A 1 194 ? 7.415 -1.760 13.234 1.00 78.75 194 HIS A CA 1
ATOM 1548 C C . HIS A 1 194 ? 6.566 -0.816 14.080 1.00 78.75 194 HIS A C 1
ATOM 1550 O O . HIS A 1 194 ? 7.017 0.302 14.392 1.00 78.75 194 HIS A O 1
#

Solvent-accessible surface area (backbone atoms only — not comparable to full-atom values): 10755 Å² total; per-residue (Å²): 128,58,52,76,82,28,46,49,54,50,68,66,29,54,81,60,45,46,60,49,50,52,34,33,61,73,68,76,44,58,63,77,84,67,61,86,88,58,67,42,32,36,40,35,34,30,11,64,84,82,33,41,66,65,72,66,45,49,49,52,46,50,53,50,50,50,52,51,51,55,49,49,56,49,48,20,51,53,41,55,75,34,67,87,60,71,38,48,66,51,49,33,52,54,48,45,53,52,43,52,51,50,49,66,76,41,73,90,61,54,72,68,60,47,50,51,49,48,47,56,28,58,66,55,49,50,48,52,54,24,47,54,30,25,73,69,66,49,47,56,38,73,51,78,46,64,59,32,50,58,91,82,39,60,81,92,41,26,92,77,44,42,31,21,27,38,38,40,34,36,60,30,73,42,65,87,69,47,101,48,99,43,74,63,55,62,54,54,56,46,62,73,77,107

Radius of gyration: 16.91 Å; Cα contacts (8 Å, |Δi|>4): 262; chains: 1; bounding box: 43×41×46 Å

Secondary structure (DSSP, 8-state):
--TTTTEEEEEEESTTHHHHHHHHHTTSS-S--S-TTPPPEEEEEESTTT---HHHHHHHHHHHHHHHHHHHHHHHHHHHH-GGGSSHHHHHHHHHHHHHHHHHHTTT--HHHHHHHHHT-HHHHHHHHHHHHHHHT---EEEEE-SPPGGGS-GGGHHHHTT-EEEEEESSSSGGGSSSSSHHHHHHHHHHH-

Foldseek 3Di:
DQQVVQKFKDKLPPVCQLVLLLCLLVVNDWPPSDDLPGKIKMKMKTCQPHFQDDDVSVVVVVVVLVVLVVVLVVLLVVCLVDVVCQTSVNLSVVLNVVLVVLCVVVPPDDPVVSSVCSSRPPVNRSNSVSSSCSVSVAAKDKDKDDCDDQVNDDVVCCVRRHRMIMIMMISHNDQVRDPDPGRVVSVNVSVVVD